Protein AF-A0A920MDX9-F1 (afdb_monomer)

Solvent-accessible surface area (backbone atoms only — not comparable to full-atom values): 17465 Å² total; per-residue (Å²): 114,74,69,64,43,75,74,62,84,52,84,49,72,68,59,49,43,49,51,27,49,50,54,18,62,57,30,78,41,89,80,53,80,36,59,41,77,56,56,81,81,44,88,63,39,67,61,52,50,49,42,38,52,74,74,65,54,44,64,28,34,32,40,60,26,52,70,52,85,58,84,64,78,58,46,48,59,77,51,37,66,83,74,45,42,66,52,60,63,50,31,57,80,70,72,42,39,36,41,37,31,47,16,21,53,55,92,57,86,67,55,94,93,52,83,60,41,19,55,47,78,36,51,62,54,34,37,65,77,37,65,83,35,36,37,32,28,37,29,39,16,34,53,70,53,70,91,70,56,69,62,59,90,73,47,66,53,98,72,51,74,45,64,45,32,46,56,53,29,48,52,28,58,79,34,73,81,54,72,36,55,30,37,22,31,17,53,49,47,67,45,18,57,78,80,34,44,66,54,36,33,51,54,51,31,49,43,38,72,37,62,33,58,83,25,32,32,61,51,50,49,39,93,82,60,47,73,52,64,65,57,56,54,48,58,74,69,55,65,54,54,66,73,51,25,69,75,71,68,29,74,79,68,47,73,69,49,50,50,29,22,71,41,52,33,50,29,58,73,71,70,49,61,58,73,65,46,56,62,51,52,70,70,16,52,62,42,48,51,51,50,51,44,49,73,77,64,59,66,81,83,82,68,89,78,78,94,73,86,125

Structure (mmCIF, N/CA/C/O backbone):
data_AF-A0A920MDX9-F1
#
_entry.id   AF-A0A920MDX9-F1
#
loop_
_atom_site.group_PDB
_atom_site.id
_atom_site.type_symbol
_atom_site.label_atom_id
_atom_site.label_alt_id
_atom_site.label_comp_id
_atom_site.label_asym_id
_atom_site.label_entity_id
_atom_site.label_seq_id
_atom_site.pdbx_PDB_ins_code
_atom_site.Cartn_x
_atom_site.Cartn_y
_atom_site.Cartn_z
_atom_site.occupancy
_atom_site.B_iso_or_equiv
_atom_site.auth_seq_id
_atom_site.auth_comp_id
_atom_site.auth_asym_id
_atom_site.auth_atom_id
_atom_site.pdbx_PDB_model_num
ATOM 1 N N . MET A 1 1 ? 14.764 -21.355 -5.695 1.00 39.53 1 MET A N 1
ATOM 2 C CA . MET A 1 1 ? 14.476 -21.448 -4.242 1.00 39.53 1 MET A CA 1
ATOM 3 C C . MET A 1 1 ? 15.715 -21.316 -3.344 1.00 39.53 1 MET A C 1
ATOM 5 O O . MET A 1 1 ? 15.736 -20.405 -2.531 1.00 39.53 1 MET A O 1
ATOM 9 N N . VAL A 1 2 ? 16.777 -22.123 -3.514 1.00 31.45 2 VAL A N 1
ATOM 10 C CA . VAL A 1 2 ? 17.978 -22.104 -2.629 1.00 31.45 2 VAL A CA 1
ATOM 11 C C . VAL A 1 2 ? 18.765 -20.775 -2.648 1.00 31.45 2 VAL A C 1
ATOM 13 O O . VAL A 1 2 ? 19.404 -20.425 -1.659 1.00 31.45 2 VAL A O 1
ATOM 16 N N . LEU A 1 3 ? 18.704 -20.010 -3.745 1.00 34.72 3 LEU A N 1
ATOM 17 C CA . LEU A 1 3 ? 19.413 -18.729 -3.871 1.00 34.72 3 LEU A CA 1
ATOM 18 C C . LEU A 1 3 ? 18.747 -17.570 -3.112 1.00 34.72 3 LEU A C 1
ATOM 20 O O . LEU A 1 3 ? 19.456 -16.754 -2.556 1.00 34.72 3 LEU A O 1
ATOM 24 N N . LEU A 1 4 ? 17.420 -17.498 -3.000 1.00 41.03 4 LEU A N 1
ATOM 25 C CA . LEU A 1 4 ? 16.777 -16.397 -2.258 1.00 41.03 4 LEU A CA 1
ATOM 26 C C . LEU A 1 4 ? 16.925 -16.599 -0.737 1.00 41.03 4 LEU A C 1
ATOM 28 O O . LEU A 1 4 ? 17.175 -15.657 0.008 1.00 41.03 4 LEU A O 1
ATOM 32 N N . GLN A 1 5 ? 16.877 -17.865 -0.306 1.00 43.69 5 GLN A N 1
ATOM 33 C CA . GLN A 1 5 ? 17.037 -18.287 1.086 1.00 43.69 5 GLN A CA 1
ATOM 34 C C . GLN A 1 5 ? 18.461 -18.053 1.616 1.00 43.69 5 GLN A C 1
ATOM 36 O O . GLN A 1 5 ? 18.629 -17.558 2.725 1.00 43.69 5 GLN A O 1
ATOM 41 N N . ARG A 1 6 ? 19.498 -18.364 0.819 1.00 39.56 6 ARG A N 1
ATOM 42 C CA . ARG A 1 6 ? 20.904 -18.210 1.244 1.00 39.56 6 ARG A CA 1
ATOM 43 C C . ARG A 1 6 ? 21.377 -16.764 1.369 1.00 39.56 6 ARG A C 1
ATOM 45 O O . ARG A 1 6 ? 22.399 -16.541 2.006 1.00 39.56 6 ARG A O 1
ATOM 52 N N . PHE A 1 7 ? 20.683 -15.813 0.752 1.00 39.78 7 PHE A N 1
ATOM 53 C CA . PHE A 1 7 ? 21.126 -14.419 0.713 1.00 39.78 7 PHE A CA 1
ATOM 54 C C . PHE A 1 7 ? 20.441 -13.520 1.747 1.00 39.78 7 PHE A C 1
ATOM 56 O O . PHE A 1 7 ? 20.934 -12.422 1.989 1.00 39.78 7 PHE A O 1
ATOM 63 N N . LEU A 1 8 ? 19.332 -13.955 2.359 1.00 41.72 8 LEU A N 1
ATOM 64 C CA . LEU A 1 8 ? 18.499 -13.072 3.185 1.00 41.72 8 LEU A CA 1
ATOM 65 C C . LEU A 1 8 ? 18.082 -13.643 4.548 1.00 41.72 8 LEU A C 1
ATOM 67 O O . LEU A 1 8 ? 17.578 -12.869 5.353 1.00 41.72 8 LEU A O 1
ATOM 71 N N . ASP A 1 9 ? 18.265 -14.943 4.827 1.00 50.41 9 ASP A N 1
ATOM 72 C CA . ASP A 1 9 ? 17.755 -15.577 6.064 1.00 50.41 9 ASP A CA 1
ATOM 73 C C . ASP A 1 9 ? 16.267 -15.234 6.333 1.00 50.41 9 ASP A C 1
ATOM 75 O O . ASP A 1 9 ? 15.813 -15.058 7.463 1.00 50.41 9 ASP A O 1
ATOM 79 N N . VAL A 1 10 ? 15.485 -15.109 5.254 1.00 61.12 10 VAL A N 1
ATOM 80 C CA . VAL A 1 10 ? 14.046 -14.818 5.291 1.00 61.12 10 VAL A CA 1
ATOM 81 C C . VAL A 1 10 ? 13.232 -16.0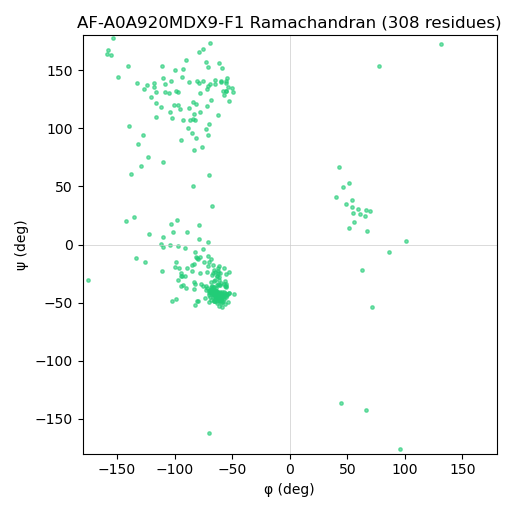89 5.098 1.00 61.12 10 VAL A C 1
ATOM 83 O O . VAL A 1 10 ? 13.645 -17.012 4.391 1.00 61.12 10 VAL A O 1
ATOM 86 N N . ILE A 1 11 ? 12.043 -16.089 5.702 1.00 71.50 11 ILE A N 1
ATOM 87 C CA . ILE A 1 11 ? 10.988 -17.075 5.469 1.00 71.50 11 ILE A CA 1
ATOM 88 C C . ILE A 1 11 ? 10.757 -17.247 3.958 1.00 71.50 11 ILE A C 1
ATOM 90 O O . ILE A 1 11 ? 10.662 -16.263 3.217 1.00 71.50 11 ILE A O 1
ATOM 94 N N . ASN A 1 12 ? 10.721 -18.489 3.480 1.00 84.88 12 ASN A N 1
ATOM 95 C CA . ASN A 1 12 ? 10.474 -18.751 2.062 1.00 84.88 12 ASN A CA 1
ATOM 96 C C . ASN A 1 12 ? 8.973 -18.622 1.733 1.00 84.88 12 ASN A C 1
ATOM 98 O O . ASN A 1 12 ? 8.128 -18.579 2.625 1.00 84.88 12 ASN A O 1
ATOM 102 N N . VAL A 1 13 ? 8.619 -18.544 0.446 1.00 91.25 13 VAL A N 1
ATOM 103 C CA . VAL A 1 13 ? 7.223 -18.281 0.046 1.00 91.25 13 VAL A CA 1
ATOM 104 C C . VAL A 1 13 ? 6.271 -19.394 0.482 1.00 91.25 13 VAL A C 1
ATOM 106 O O . VAL A 1 13 ? 5.138 -19.106 0.864 1.00 91.25 13 VAL A O 1
ATOM 109 N N . ASP A 1 14 ? 6.721 -20.648 0.478 1.00 94.25 14 ASP A N 1
ATOM 110 C CA . ASP A 1 14 ? 5.919 -21.777 0.945 1.00 94.25 14 ASP A CA 1
ATOM 111 C C . ASP A 1 14 ? 5.583 -21.630 2.439 1.00 94.25 14 ASP A C 1
ATOM 113 O O . ASP A 1 14 ? 4.422 -21.758 2.819 1.00 94.25 14 ASP A O 1
ATOM 117 N N . GLU A 1 15 ? 6.551 -21.241 3.272 1.00 94.00 15 GLU A N 1
ATOM 118 C CA . GLU A 1 15 ? 6.347 -20.962 4.702 1.00 94.00 15 GLU A CA 1
ATOM 119 C C . GLU A 1 15 ? 5.462 -19.717 4.945 1.00 94.00 15 GLU A C 1
ATOM 121 O O . GLU A 1 15 ? 4.638 -19.696 5.868 1.00 94.00 15 GLU A O 1
ATOM 126 N N . MET A 1 16 ? 5.576 -18.673 4.110 1.00 94.19 16 MET A N 1
ATOM 127 C CA . MET A 1 16 ? 4.683 -17.502 4.160 1.00 94.19 16 MET A CA 1
ATOM 128 C C . MET A 1 16 ? 3.228 -17.904 3.881 1.00 94.19 16 MET A C 1
ATOM 130 O O . MET A 1 16 ? 2.302 -17.493 4.588 1.00 94.19 16 MET A O 1
ATOM 134 N N . VAL A 1 17 ? 3.024 -18.737 2.860 1.00 96.62 17 VAL A N 1
ATOM 135 C CA . VAL A 1 17 ? 1.708 -19.240 2.456 1.00 96.62 17 VAL A CA 1
ATOM 136 C C . VAL A 1 17 ? 1.154 -20.219 3.487 1.00 96.62 17 VAL A C 1
ATOM 138 O O . VAL A 1 17 ? -0.030 -20.142 3.817 1.00 96.62 17 VAL A O 1
ATOM 141 N N . GLU A 1 18 ? 1.990 -21.085 4.059 1.00 96.19 18 GLU A N 1
ATOM 142 C CA . GLU A 1 18 ? 1.618 -21.957 5.174 1.00 96.19 18 GLU A CA 1
ATOM 143 C C . GLU A 1 18 ? 1.164 -21.141 6.391 1.00 96.19 18 GLU A C 1
ATOM 145 O O . GLU A 1 18 ? 0.132 -21.455 6.990 1.00 96.19 18 GLU A O 1
ATOM 150 N N . SER A 1 19 ? 1.863 -20.049 6.711 1.00 94.62 19 SER A N 1
ATOM 151 C CA . SER A 1 19 ? 1.487 -19.136 7.798 1.00 94.62 19 SER A CA 1
ATOM 152 C C . SER A 1 19 ? 0.110 -18.511 7.554 1.00 94.62 19 SER A C 1
ATOM 154 O O . SER A 1 19 ? -0.769 -18.587 8.419 1.00 94.62 19 SER A O 1
ATOM 156 N N . ARG A 1 20 ? -0.126 -17.972 6.347 1.00 96.06 20 ARG A N 1
ATOM 157 C CA . ARG A 1 20 ? -1.442 -17.456 5.933 1.00 96.06 20 ARG A CA 1
ATOM 158 C C . ARG A 1 20 ? -2.526 -18.520 6.066 1.00 96.06 20 ARG A C 1
ATOM 160 O O . ARG A 1 20 ? -3.574 -18.267 6.661 1.00 96.06 20 ARG A O 1
ATOM 167 N N . ASN A 1 21 ? -2.283 -19.703 5.509 1.00 96.44 21 ASN A N 1
ATOM 168 C CA . ASN A 1 21 ? -3.251 -20.793 5.493 1.00 96.44 21 ASN A CA 1
ATOM 169 C C . ASN A 1 21 ? -3.561 -21.269 6.915 1.00 96.44 21 ASN A C 1
ATOM 171 O O . ASN A 1 21 ? -4.723 -21.490 7.235 1.00 96.44 21 ASN A O 1
ATOM 175 N N . THR A 1 22 ? -2.560 -21.357 7.791 1.00 94.81 22 THR A N 1
ATOM 176 C CA . THR A 1 22 ? -2.739 -21.715 9.203 1.00 94.81 22 THR A CA 1
ATOM 177 C C . THR A 1 22 ? -3.658 -20.723 9.909 1.00 94.81 22 THR A C 1
ATOM 179 O O . THR A 1 22 ? -4.645 -21.133 10.520 1.00 94.81 22 THR A O 1
ATOM 182 N N . VAL A 1 23 ? -3.399 -19.417 9.770 1.00 93.06 23 VAL A N 1
ATOM 183 C CA . VAL A 1 23 ? -4.235 -18.369 10.378 1.00 93.06 23 VAL A CA 1
ATOM 184 C C . VAL A 1 23 ? -5.664 -18.411 9.835 1.00 93.06 23 VAL A C 1
ATOM 186 O O . VAL A 1 23 ? -6.617 -18.385 10.616 1.00 93.06 23 VAL A O 1
ATOM 189 N N . ASN A 1 24 ? -5.831 -18.525 8.517 1.00 93.69 24 ASN A N 1
ATOM 190 C CA . ASN A 1 24 ? -7.155 -18.551 7.894 1.00 93.69 24 ASN A CA 1
ATOM 191 C C . ASN A 1 24 ? -7.935 -19.831 8.235 1.00 93.69 24 ASN A C 1
ATOM 193 O O . ASN A 1 24 ? -9.133 -19.762 8.509 1.00 93.69 24 ASN A O 1
ATOM 197 N N . ASN A 1 25 ? -7.265 -20.985 8.306 1.00 92.69 25 ASN A N 1
ATOM 198 C CA . ASN A 1 25 ? -7.870 -22.255 8.716 1.00 92.69 25 ASN A CA 1
ATOM 199 C C . ASN A 1 25 ? -8.307 -22.219 10.182 1.00 92.69 25 ASN A C 1
ATOM 201 O O . ASN A 1 25 ? -9.410 -22.657 10.499 1.00 92.69 25 ASN A O 1
ATOM 205 N N . MET A 1 26 ? -7.482 -21.655 11.071 1.00 89.25 26 MET A N 1
ATOM 206 C CA . MET A 1 26 ? -7.869 -21.435 12.467 1.00 89.25 26 MET A CA 1
ATOM 207 C C . MET A 1 26 ? -9.092 -20.518 12.563 1.00 89.25 26 MET A C 1
ATOM 209 O O . MET A 1 26 ? -10.005 -20.792 13.337 1.00 89.25 26 MET A O 1
ATOM 213 N N . ALA A 1 27 ? -9.127 -19.442 11.778 1.00 88.94 27 ALA A N 1
ATOM 214 C CA . ALA A 1 27 ? -10.206 -18.462 11.806 1.00 88.94 27 ALA A CA 1
ATOM 215 C C . ALA A 1 27 ? -11.474 -18.888 11.039 1.00 88.94 27 ALA A C 1
ATOM 217 O O . ALA A 1 27 ? -12.491 -18.203 11.134 1.00 88.94 27 ALA A O 1
ATOM 218 N N . GLY A 1 28 ? -11.432 -19.949 10.224 1.00 87.06 28 GLY A N 1
ATOM 219 C CA . GLY A 1 28 ? -12.528 -20.304 9.309 1.00 87.06 28 GLY A CA 1
ATOM 220 C C . GLY A 1 28 ? -12.917 -19.171 8.340 1.00 87.06 28 GLY A C 1
ATOM 221 O O . GLY A 1 28 ? -14.038 -19.134 7.829 1.00 87.06 28 GLY A O 1
ATOM 222 N N . SER A 1 29 ? -12.024 -18.200 8.140 1.00 86.31 29 SER A N 1
ATOM 223 C CA . SER A 1 29 ? -12.256 -16.954 7.409 1.00 86.31 29 SER A CA 1
ATOM 224 C C . SER A 1 29 ? -10.932 -16.354 6.928 1.00 86.31 29 SER A C 1
ATOM 226 O O . SER A 1 29 ? -9.860 -16.722 7.409 1.00 86.31 29 SER A O 1
ATOM 228 N N . ASN A 1 30 ? -10.996 -15.419 5.978 1.00 87.25 30 ASN A N 1
ATOM 229 C CA . ASN A 1 30 ? -9.811 -14.746 5.447 1.00 87.25 30 ASN A CA 1
ATOM 230 C C . ASN A 1 30 ? -9.387 -13.616 6.397 1.00 87.25 30 ASN A C 1
ATOM 232 O O . ASN A 1 30 ? -9.878 -12.493 6.290 1.00 87.25 30 ASN A O 1
ATOM 236 N N . ARG A 1 31 ? -8.489 -13.923 7.339 1.00 89.62 31 ARG A N 1
ATOM 237 C CA . ARG A 1 31 ? -7.877 -12.953 8.265 1.00 89.62 31 ARG A CA 1
ATOM 238 C C . ARG A 1 31 ? -6.482 -12.500 7.848 1.00 89.62 31 ARG A C 1
ATOM 240 O O . ARG A 1 31 ? -6.015 -11.471 8.329 1.00 89.62 31 ARG A O 1
ATOM 247 N N . MET A 1 32 ? -5.815 -13.266 6.993 1.00 93.62 32 MET A N 1
ATOM 248 C CA . MET A 1 32 ? -4.469 -12.997 6.508 1.00 93.62 32 MET A CA 1
ATOM 249 C C . MET A 1 32 ? -4.424 -13.151 4.988 1.00 93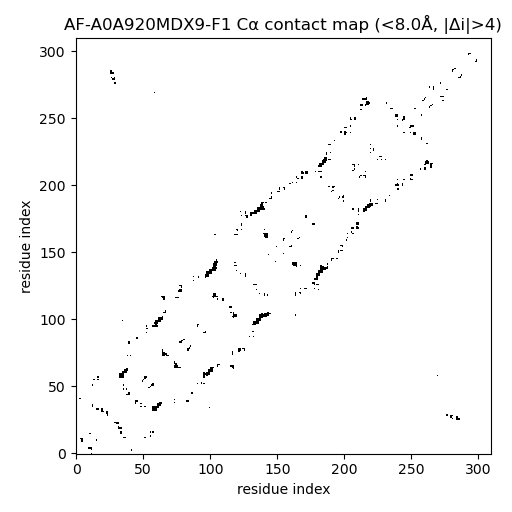.62 32 MET A C 1
ATOM 251 O O . MET A 1 32 ? -4.998 -14.091 4.434 1.00 93.62 32 MET A O 1
ATOM 255 N N . VAL A 1 33 ? -3.708 -12.237 4.338 1.00 95.62 33 VAL A N 1
ATOM 256 C CA . VAL A 1 33 ? -3.313 -12.313 2.927 1.00 95.62 33 VAL A CA 1
ATOM 257 C C . VAL A 1 33 ? -1.800 -12.515 2.848 1.00 95.62 33 VAL A C 1
ATOM 259 O O . VAL A 1 33 ? -1.076 -12.140 3.770 1.00 95.62 33 VAL A O 1
ATOM 262 N N . CYS A 1 34 ? -1.315 -13.121 1.770 1.00 96.56 34 CYS A N 1
ATOM 263 C CA . CYS A 1 34 ? 0.102 -13.375 1.534 1.00 96.56 34 CYS A CA 1
ATOM 264 C C . CYS A 1 34 ? 0.545 -12.695 0.243 1.00 96.56 34 CYS A C 1
ATOM 266 O O . CYS A 1 34 ? -0.051 -12.908 -0.812 1.00 96.56 34 CYS A O 1
ATOM 268 N N . HIS A 1 35 ? 1.604 -11.890 0.319 1.00 96.88 35 HIS A N 1
ATOM 269 C CA . HIS A 1 35 ? 2.170 -11.224 -0.849 1.00 96.88 35 HIS A CA 1
ATOM 270 C C . HIS A 1 35 ? 3.404 -11.989 -1.318 1.00 96.88 35 HIS A C 1
ATOM 272 O O . HIS A 1 35 ? 4.364 -12.130 -0.564 1.00 96.88 35 HIS A O 1
ATOM 278 N N . GLY A 1 36 ? 3.370 -12.477 -2.553 1.00 95.88 36 GLY A N 1
ATOM 279 C CA . GLY A 1 36 ? 4.456 -13.219 -3.170 1.00 95.88 36 GLY A CA 1
ATOM 280 C C . GLY A 1 36 ? 5.642 -12.316 -3.517 1.00 95.88 36 GLY A C 1
ATOM 281 O O . GLY A 1 36 ? 5.457 -11.365 -4.285 1.00 95.88 36 GLY A O 1
ATOM 282 N N . PRO A 1 37 ? 6.845 -12.534 -2.959 1.00 92.88 37 PRO A N 1
ATOM 283 C CA . PRO A 1 37 ? 8.010 -11.724 -3.284 1.00 92.88 37 PRO A CA 1
ATOM 284 C C . PRO A 1 37 ? 8.474 -11.980 -4.720 1.00 92.88 37 PRO A C 1
ATOM 286 O O . PRO A 1 37 ? 8.546 -13.125 -5.174 1.00 92.88 37 PRO A O 1
ATOM 289 N N . ILE A 1 38 ? 8.838 -10.900 -5.412 1.00 92.19 38 ILE A N 1
ATOM 290 C CA . ILE A 1 38 ? 9.381 -10.930 -6.772 1.00 92.19 38 ILE A CA 1
ATOM 291 C C . ILE A 1 38 ? 10.700 -10.164 -6.817 1.00 92.19 38 ILE A C 1
ATOM 293 O O . ILE A 1 38 ? 10.810 -9.044 -6.315 1.00 92.19 38 ILE A O 1
ATOM 297 N N . ALA A 1 39 ? 11.688 -10.784 -7.456 1.00 86.75 39 ALA A N 1
ATOM 298 C CA . ALA A 1 39 ? 12.998 -10.214 -7.732 1.00 86.75 39 ALA A CA 1
ATOM 299 C C . ALA A 1 39 ? 13.415 -10.622 -9.161 1.00 86.75 39 ALA A C 1
ATOM 301 O O . ALA A 1 39 ? 13.815 -11.772 -9.362 1.00 86.75 39 ALA A O 1
ATOM 302 N N . PRO A 1 40 ? 13.305 -9.719 -10.153 1.00 88.69 40 PRO A N 1
ATOM 303 C CA . PRO A 1 40 ? 13.480 -10.049 -11.575 1.00 88.69 40 PRO A CA 1
ATOM 304 C C . PRO A 1 40 ? 14.859 -10.596 -11.972 1.00 88.69 40 PRO A C 1
ATOM 306 O O . PRO A 1 40 ? 14.983 -11.322 -12.951 1.00 88.69 40 PRO A O 1
ATOM 309 N N . TYR A 1 41 ? 15.903 -10.292 -11.202 1.00 84.00 41 TYR A N 1
ATOM 310 C CA . TYR A 1 41 ? 17.265 -10.770 -11.471 1.00 84.00 41 TYR A CA 1
ATOM 311 C C . TYR A 1 41 ? 17.542 -12.185 -10.958 1.00 84.00 41 TYR A C 1
ATOM 313 O O . TYR A 1 41 ? 18.610 -12.744 -11.206 1.00 84.00 41 TYR A O 1
ATOM 321 N N . ILE A 1 42 ? 16.604 -12.782 -10.222 1.00 82.94 42 ILE A N 1
ATOM 322 C CA . ILE A 1 42 ? 16.770 -14.151 -9.750 1.00 82.94 42 ILE A CA 1
ATOM 323 C C . ILE A 1 42 ? 16.470 -15.106 -10.910 1.00 82.94 42 ILE A C 1
ATOM 325 O O . ILE A 1 42 ? 15.420 -14.981 -11.546 1.00 82.94 42 ILE A O 1
ATOM 329 N N . PRO A 1 43 ? 17.356 -16.083 -11.193 1.00 84.19 43 PRO A N 1
ATOM 330 C CA . PRO A 1 43 ? 17.111 -17.063 -12.241 1.00 84.19 43 PRO A CA 1
ATOM 331 C C . PRO A 1 43 ? 15.731 -17.708 -12.101 1.00 84.19 43 PRO A C 1
ATOM 333 O O . PRO A 1 43 ? 15.338 -18.119 -11.007 1.00 84.19 43 PRO A O 1
ATOM 336 N N . ASN A 1 44 ? 15.020 -17.804 -13.223 1.00 89.06 44 ASN A N 1
ATOM 337 C CA . ASN A 1 44 ? 13.685 -18.394 -13.333 1.00 89.06 44 ASN A CA 1
ATOM 338 C C . ASN A 1 44 ? 12.599 -17.689 -12.494 1.00 89.06 44 ASN A C 1
ATOM 340 O O . ASN A 1 44 ? 11.597 -18.317 -12.149 1.00 89.06 44 ASN A O 1
ATOM 344 N N . PHE A 1 45 ? 12.742 -16.392 -12.179 1.00 92.56 45 PHE A N 1
ATOM 345 C CA . PHE A 1 45 ? 11.731 -15.677 -11.383 1.00 92.56 45 PHE A CA 1
ATOM 346 C C . PHE A 1 45 ? 10.319 -15.740 -11.991 1.00 92.56 45 PHE A C 1
ATOM 348 O O . PHE A 1 45 ? 9.348 -15.756 -11.244 1.00 92.56 45 PHE A O 1
ATOM 355 N N . MET A 1 46 ? 10.191 -15.806 -13.323 1.00 96.19 46 MET A N 1
ATOM 356 C CA . MET A 1 46 ? 8.894 -15.935 -14.003 1.00 96.19 46 MET A CA 1
ATOM 357 C C . MET A 1 46 ? 8.234 -17.300 -13.777 1.00 96.19 46 MET A C 1
ATOM 359 O O . MET A 1 46 ? 7.021 -17.356 -13.587 1.00 96.19 46 MET A O 1
ATOM 363 N N . GLU A 1 47 ? 9.010 -18.388 -13.766 1.00 96.44 47 GLU A N 1
ATOM 364 C CA . GLU A 1 47 ? 8.497 -19.729 -13.442 1.00 96.44 47 GLU A CA 1
ATOM 365 C C . GLU A 1 47 ? 8.052 -19.782 -11.976 1.00 96.44 47 GLU A C 1
ATOM 367 O O . GLU A 1 47 ? 6.977 -20.284 -11.656 1.00 96.44 47 GLU A O 1
ATOM 372 N N . GLU A 1 48 ? 8.845 -19.190 -11.080 1.00 95.25 48 GLU A N 1
ATOM 373 C CA . GLU A 1 48 ? 8.486 -19.102 -9.666 1.00 95.25 48 GLU A CA 1
ATOM 374 C C . GLU A 1 48 ? 7.260 -18.204 -9.446 1.00 95.25 48 GLU A C 1
ATOM 376 O O . GLU A 1 48 ? 6.390 -18.551 -8.654 1.00 95.25 48 GLU A O 1
ATOM 381 N N . ALA A 1 49 ? 7.127 -17.091 -10.171 1.00 96.94 49 ALA A N 1
ATOM 382 C CA . ALA A 1 49 ? 5.920 -16.268 -10.149 1.00 96.94 49 ALA A CA 1
ATOM 383 C C . ALA A 1 49 ? 4.679 -17.065 -10.580 1.00 96.94 49 ALA A C 1
ATOM 385 O O . ALA A 1 49 ? 3.630 -16.964 -9.943 1.00 96.94 49 ALA A O 1
ATOM 386 N N . GLU A 1 50 ? 4.795 -17.893 -11.622 1.00 97.75 50 GLU A N 1
ATOM 387 C CA . GLU A 1 50 ? 3.703 -18.757 -12.073 1.00 97.75 50 GLU A CA 1
ATOM 388 C C . GLU A 1 50 ? 3.308 -19.777 -11.007 1.00 97.75 50 GLU A C 1
ATOM 390 O O . GLU A 1 50 ? 2.119 -19.912 -10.707 1.00 97.75 50 GLU A O 1
ATOM 395 N N . ARG A 1 51 ? 4.285 -20.420 -10.359 1.00 97.56 51 ARG A N 1
ATOM 396 C CA . ARG A 1 51 ? 4.045 -21.325 -9.227 1.00 97.56 51 ARG A CA 1
ATOM 397 C C . ARG A 1 51 ? 3.353 -20.609 -8.065 1.00 97.56 51 ARG A C 1
ATOM 399 O O . ARG A 1 51 ? 2.341 -21.088 -7.550 1.00 97.56 51 ARG A O 1
ATOM 406 N N . GLN A 1 52 ? 3.846 -19.430 -7.679 1.00 97.69 52 GLN A N 1
ATOM 407 C CA . GLN A 1 52 ? 3.254 -18.621 -6.610 1.00 97.69 52 GLN A CA 1
ATOM 408 C C . GLN A 1 52 ? 1.793 -18.249 -6.911 1.00 97.69 52 GLN A C 1
ATOM 410 O O . GLN A 1 52 ? 0.942 -18.297 -6.020 1.00 97.69 52 GLN A O 1
ATOM 415 N N . ALA A 1 53 ? 1.480 -17.903 -8.162 1.00 97.69 53 ALA A N 1
ATOM 416 C CA . ALA A 1 53 ? 0.127 -17.544 -8.573 1.00 97.69 53 ALA A CA 1
ATOM 417 C C . ALA A 1 53 ? -0.816 -18.750 -8.669 1.00 97.69 53 ALA A C 1
ATOM 419 O O . ALA A 1 53 ? -1.955 -18.668 -8.210 1.00 97.69 53 ALA A O 1
ATOM 420 N N . THR A 1 54 ? -0.365 -19.842 -9.289 1.00 97.06 54 THR A N 1
ATOM 421 C CA . THR A 1 54 ? -1.241 -20.944 -9.724 1.00 97.06 54 THR A CA 1
ATOM 422 C C . THR A 1 54 ? -1.292 -22.111 -8.745 1.00 97.06 54 THR A C 1
ATOM 424 O O . THR A 1 54 ? -2.338 -22.744 -8.620 1.00 97.06 54 THR A O 1
ATOM 427 N N . GLU A 1 55 ? -0.208 -22.366 -8.011 1.00 97.69 55 GLU A N 1
ATOM 428 C CA . GLU A 1 55 ? -0.130 -23.458 -7.036 1.00 97.69 55 GLU A CA 1
ATOM 429 C C . GLU A 1 55 ? -0.294 -22.940 -5.605 1.00 97.69 55 GLU A C 1
ATOM 431 O O . GLU A 1 55 ? -1.108 -23.461 -4.844 1.00 97.69 55 GLU A O 1
ATOM 436 N N . LEU A 1 56 ? 0.438 -21.881 -5.237 1.00 97.50 56 LEU A N 1
ATOM 437 C CA . LEU A 1 56 ? 0.392 -21.322 -3.878 1.00 97.50 56 LEU A CA 1
ATOM 438 C C . LEU A 1 56 ? -0.746 -20.313 -3.663 1.00 97.50 56 LEU A C 1
ATOM 440 O O . LEU A 1 56 ? -1.127 -20.016 -2.522 1.00 97.50 56 LEU A O 1
ATOM 444 N N . ASN A 1 57 ? -1.302 -19.799 -4.762 1.00 96.69 57 ASN A N 1
ATOM 445 C CA . ASN A 1 57 ? -2.387 -18.829 -4.779 1.00 96.69 57 ASN A CA 1
ATOM 446 C C . ASN A 1 57 ? -2.097 -17.609 -3.884 1.00 96.69 57 ASN A C 1
ATOM 448 O O . ASN A 1 57 ? -2.895 -17.281 -3.004 1.00 96.69 57 ASN A O 1
ATOM 452 N N . VAL A 1 58 ? -0.948 -16.950 -4.063 1.00 97.75 58 VAL A N 1
ATOM 453 C CA . VAL A 1 58 ? -0.640 -15.683 -3.365 1.00 97.75 58 VAL A CA 1
ATOM 454 C C . VAL A 1 58 ? -1.690 -14.610 -3.680 1.00 97.75 58 VAL A C 1
ATOM 456 O O . VAL A 1 58 ? -2.324 -14.638 -4.731 1.00 97.75 58 VAL A O 1
ATOM 459 N N . ASP A 1 59 ? -1.918 -13.671 -2.769 1.00 97.56 59 ASP A N 1
ATOM 460 C CA . ASP A 1 59 ? -3.002 -12.680 -2.866 1.00 97.56 59 ASP A CA 1
ATOM 461 C C . ASP A 1 59 ? -2.568 -11.390 -3.581 1.00 97.56 59 ASP A C 1
ATOM 463 O O . ASP A 1 59 ? -3.383 -10.707 -4.198 1.00 97.56 59 ASP A O 1
ATOM 467 N N . ALA A 1 60 ? -1.276 -11.073 -3.514 1.00 98.00 60 ALA A N 1
ATOM 468 C CA . ALA A 1 60 ? -0.648 -9.889 -4.095 1.00 98.00 60 ALA A CA 1
ATOM 469 C C . ALA A 1 60 ? 0.833 -10.171 -4.382 1.00 98.00 60 ALA A C 1
ATOM 471 O O . ALA A 1 60 ? 1.351 -11.226 -4.013 1.00 98.00 60 ALA A O 1
ATOM 472 N N . TRP A 1 61 ? 1.533 -9.204 -4.966 1.00 98.19 61 TRP A N 1
ATOM 473 C CA . TRP A 1 61 ? 2.977 -9.258 -5.198 1.00 98.19 61 TRP A CA 1
ATOM 474 C C . TRP A 1 61 ? 3.712 -8.269 -4.303 1.00 98.19 61 TRP A C 1
ATOM 476 O O . TRP A 1 61 ? 3.215 -7.171 -4.064 1.00 98.19 61 TRP A O 1
ATOM 486 N N . LYS A 1 62 ? 4.902 -8.633 -3.820 1.00 96.06 62 LYS A N 1
ATOM 487 C CA . LYS A 1 62 ? 5.763 -7.749 -3.029 1.00 96.06 62 LYS A CA 1
ATOM 488 C C . LYS A 1 62 ? 7.066 -7.467 -3.763 1.00 96.06 62 LYS A C 1
ATOM 490 O O . LYS A 1 62 ? 7.826 -8.385 -4.063 1.00 96.06 62 LYS A O 1
ATOM 495 N N . PHE A 1 63 ? 7.329 -6.189 -4.016 1.00 94.88 63 PHE A N 1
ATOM 496 C CA . PHE A 1 63 ? 8.535 -5.712 -4.682 1.00 94.88 63 PHE A CA 1
ATOM 497 C C . PHE A 1 63 ? 9.458 -4.990 -3.701 1.00 94.88 63 PHE A C 1
ATOM 499 O O . PHE A 1 63 ? 9.022 -4.170 -2.884 1.00 94.88 63 PHE A O 1
ATOM 506 N N . TYR A 1 64 ? 10.748 -5.274 -3.851 1.00 90.62 64 TYR A N 1
ATOM 507 C CA . TYR A 1 64 ? 11.855 -4.629 -3.159 1.00 90.62 64 TYR A CA 1
ATOM 508 C C . TYR A 1 64 ? 12.867 -4.165 -4.212 1.00 90.62 64 TYR A C 1
ATOM 510 O O . TYR A 1 64 ? 13.694 -4.944 -4.675 1.00 90.62 64 TYR A O 1
ATOM 518 N N . THR A 1 65 ? 12.757 -2.905 -4.632 1.00 89.19 65 THR A N 1
ATOM 519 C CA . THR A 1 65 ? 13.493 -2.361 -5.788 1.00 89.19 65 THR A CA 1
ATOM 520 C C . THR A 1 65 ? 14.897 -1.863 -5.453 1.00 89.19 65 THR A C 1
ATOM 522 O O . THR A 1 65 ? 15.735 -1.800 -6.343 1.00 89.19 65 THR A O 1
ATOM 525 N N . GLY A 1 66 ? 15.165 -1.526 -4.183 1.00 78.94 66 GLY A N 1
ATOM 526 C CA . GLY A 1 66 ? 16.445 -0.960 -3.722 1.00 78.94 66 GLY A CA 1
ATOM 527 C C . GLY A 1 66 ? 16.993 -1.565 -2.425 1.00 78.94 66 GLY A C 1
ATOM 528 O O . GLY A 1 66 ? 17.708 -0.893 -1.690 1.00 78.94 66 GLY A O 1
ATOM 529 N N . VAL A 1 67 ? 16.603 -2.799 -2.082 1.00 64.50 67 VAL A N 1
ATOM 530 C CA . VAL A 1 67 ? 16.943 -3.434 -0.784 1.00 64.50 67 VAL A CA 1
ATOM 531 C C . VAL A 1 67 ? 18.186 -4.308 -0.862 1.00 64.50 67 VAL A C 1
ATOM 533 O O . VAL A 1 67 ? 18.904 -4.475 0.124 1.00 64.50 67 VAL A O 1
ATOM 536 N N . PHE A 1 68 ? 18.475 -4.854 -2.037 1.00 58.34 68 PHE A N 1
ATOM 537 C CA . PHE A 1 68 ? 19.598 -5.754 -2.226 1.00 58.34 68 PHE A CA 1
ATOM 538 C C . PHE A 1 68 ? 20.862 -4.928 -2.440 1.00 58.34 68 PHE A C 1
ATOM 540 O O . PHE A 1 68 ? 21.319 -4.722 -3.557 1.00 58.34 68 PHE A O 1
ATOM 547 N N . ASN A 1 69 ? 21.444 -4.471 -1.332 1.00 51.03 69 ASN A N 1
ATOM 548 C CA . ASN A 1 69 ? 22.783 -3.882 -1.243 1.00 51.03 69 ASN A CA 1
ATOM 549 C C . ASN A 1 69 ? 23.890 -4.936 -1.523 1.00 51.03 69 ASN A C 1
ATOM 551 O O . ASN A 1 69 ? 24.949 -4.917 -0.901 1.00 51.03 69 ASN A O 1
ATOM 555 N N . ILE A 1 70 ? 23.591 -5.891 -2.408 1.00 49.91 70 ILE A N 1
ATOM 556 C CA . ILE A 1 70 ? 24.482 -6.880 -2.994 1.00 49.91 70 ILE A CA 1
ATOM 557 C C . ILE A 1 70 ? 24.912 -6.228 -4.318 1.00 49.91 70 ILE A C 1
ATOM 559 O O . ILE A 1 70 ? 24.192 -6.289 -5.305 1.00 49.91 70 ILE A O 1
ATOM 563 N N . ASP A 1 71 ? 25.998 -5.460 -4.285 1.00 53.38 71 ASP A N 1
ATOM 564 C CA . ASP A 1 71 ? 26.729 -4.945 -5.456 1.00 53.38 71 ASP A CA 1
ATOM 565 C C . ASP A 1 71 ? 25.961 -4.135 -6.536 1.00 53.38 71 ASP A C 1
ATOM 567 O O . ASP A 1 71 ? 26.400 -4.094 -7.677 1.00 53.38 71 ASP A O 1
ATOM 571 N N . GLU A 1 72 ? 24.853 -3.446 -6.214 1.00 58.78 72 GLU A N 1
ATOM 572 C CA . GLU A 1 72 ? 23.983 -2.693 -7.163 1.00 58.78 72 GLU A CA 1
ATOM 573 C C . GLU A 1 72 ? 23.294 -3.552 -8.251 1.00 58.78 72 GLU A C 1
ATOM 575 O O . GLU A 1 72 ? 22.232 -3.162 -8.736 1.00 58.78 72 GLU A O 1
ATOM 580 N N . GLU A 1 73 ? 23.812 -4.745 -8.565 1.00 62.91 73 GLU A N 1
ATOM 581 C CA . GLU A 1 73 ? 23.362 -5.650 -9.639 1.00 62.91 73 GLU A CA 1
ATOM 582 C C . GLU A 1 73 ? 21.884 -6.066 -9.553 1.00 62.91 73 GLU A C 1
ATOM 584 O O . GLU A 1 73 ? 21.304 -6.491 -10.549 1.00 62.91 73 GLU A O 1
ATOM 589 N N . TYR A 1 74 ? 21.266 -5.946 -8.376 1.00 77.25 74 TYR A N 1
ATOM 590 C CA . TYR A 1 74 ? 19.909 -6.432 -8.112 1.00 77.25 74 TYR A CA 1
ATOM 591 C C . TYR A 1 74 ? 18.871 -5.318 -7.915 1.00 77.25 74 TYR A C 1
ATOM 593 O O . TYR A 1 74 ? 17.729 -5.613 -7.552 1.00 77.25 74 TYR A O 1
ATOM 601 N N . SER A 1 75 ? 19.246 -4.051 -8.120 1.00 86.94 75 SER A N 1
ATOM 602 C CA . SER A 1 75 ? 18.327 -2.913 -8.004 1.00 86.94 75 SER A CA 1
ATOM 603 C C . SER A 1 75 ? 17.715 -2.541 -9.354 1.00 86.94 75 SER A C 1
ATOM 605 O O . SER A 1 75 ? 18.368 -2.650 -10.385 1.00 86.94 75 SER A O 1
ATOM 607 N N . TRP A 1 76 ? 16.449 -2.124 -9.362 1.00 91.62 76 TRP A N 1
ATOM 608 C CA . TRP A 1 76 ? 15.681 -1.957 -10.600 1.00 91.62 76 TRP A CA 1
ATOM 609 C C . TRP A 1 76 ? 14.536 -0.959 -10.467 1.00 91.62 76 TRP A C 1
ATOM 611 O O . TRP A 1 76 ? 14.093 -0.631 -9.364 1.00 91.62 76 TRP A O 1
ATOM 621 N N . TRP A 1 77 ? 14.033 -0.497 -11.611 1.00 94.75 77 TRP A N 1
ATOM 622 C CA . TRP A 1 77 ? 12.862 0.368 -11.692 1.00 94.75 77 TRP A CA 1
ATOM 623 C C . TRP A 1 77 ? 11.622 -0.406 -12.127 1.00 94.75 77 TRP A C 1
ATOM 625 O O . TRP A 1 77 ? 11.667 -1.254 -13.010 1.00 94.75 77 TRP A O 1
ATOM 635 N N . MET A 1 78 ? 10.487 -0.079 -11.523 1.00 96.69 78 MET A N 1
ATOM 636 C CA . MET A 1 78 ? 9.179 -0.652 -11.833 1.00 96.69 78 MET A CA 1
ATOM 637 C C . MET A 1 78 ? 8.656 -0.237 -13.208 1.00 96.69 78 MET A C 1
ATOM 639 O O . MET A 1 78 ? 7.682 -0.809 -13.681 1.00 96.69 78 MET A O 1
ATOM 643 N N . ASP A 1 79 ? 9.268 0.758 -13.846 1.00 97.69 79 ASP A N 1
ATOM 644 C CA . ASP A 1 79 ? 8.946 1.191 -15.202 1.00 97.69 79 ASP A CA 1
ATOM 645 C C . ASP A 1 79 ? 9.929 0.682 -16.268 1.00 97.69 79 ASP A C 1
ATOM 647 O O . ASP A 1 79 ? 9.849 1.119 -17.418 1.00 97.69 79 ASP A O 1
ATOM 651 N N . ASP A 1 80 ? 10.810 -0.259 -15.903 1.00 96.88 80 ASP A N 1
ATOM 652 C CA . ASP A 1 80 ? 11.700 -0.960 -16.829 1.00 96.88 80 ASP A CA 1
ATOM 653 C C . ASP A 1 80 ? 10.906 -1.928 -17.726 1.00 96.88 80 ASP A C 1
ATOM 655 O O . ASP A 1 80 ? 10.463 -3.005 -17.308 1.00 96.88 80 ASP A O 1
ATOM 659 N N . GLU A 1 81 ? 10.709 -1.514 -18.978 1.00 97.88 81 GLU A N 1
ATOM 660 C CA . GLU A 1 81 ? 9.880 -2.225 -19.955 1.00 97.88 81 GLU A CA 1
ATOM 661 C C . GLU A 1 81 ? 10.447 -3.595 -20.341 1.00 97.88 81 GLU A C 1
ATOM 663 O O . GLU A 1 81 ? 9.692 -4.516 -20.646 1.00 97.88 81 GLU A O 1
ATOM 668 N N . GLU A 1 82 ? 11.769 -3.755 -20.329 1.00 96.00 82 GLU A N 1
ATOM 669 C CA . GLU A 1 82 ? 12.397 -5.018 -20.715 1.00 96.00 82 GLU A CA 1
ATOM 670 C C . GLU A 1 82 ? 12.405 -6.002 -19.543 1.00 96.00 82 GLU A C 1
ATOM 672 O O . GLU A 1 82 ? 12.166 -7.198 -19.729 1.00 96.00 82 GLU A O 1
ATOM 677 N N . LEU A 1 83 ? 12.636 -5.501 -18.326 1.00 94.56 83 LEU A N 1
ATOM 678 C CA . LEU A 1 83 ? 12.812 -6.331 -17.142 1.00 94.56 83 LEU A CA 1
ATOM 679 C C . LEU A 1 83 ? 11.491 -6.788 -16.507 1.00 94.56 83 LEU A C 1
ATOM 681 O O . LEU A 1 83 ? 11.334 -7.979 -16.230 1.00 94.56 83 LEU A O 1
ATOM 685 N N . ILE A 1 84 ? 10.556 -5.866 -16.223 1.00 96.88 84 ILE A N 1
ATOM 686 C CA . ILE A 1 84 ? 9.370 -6.171 -15.395 1.00 96.88 84 ILE A CA 1
ATOM 687 C C . ILE A 1 84 ? 8.043 -6.169 -16.163 1.00 96.88 84 ILE A C 1
ATOM 689 O O . ILE A 1 84 ? 7.107 -6.852 -15.744 1.00 96.88 84 ILE A O 1
ATOM 693 N N . TYR A 1 85 ? 7.919 -5.502 -17.313 1.00 97.75 85 TYR A N 1
ATOM 694 C CA . TYR A 1 85 ? 6.632 -5.498 -18.036 1.00 97.75 85 TYR A CA 1
ATOM 695 C C . TYR A 1 85 ? 6.174 -6.895 -18.485 1.00 97.75 85 TYR A C 1
ATOM 697 O O . TYR A 1 85 ? 4.975 -7.169 -18.377 1.00 97.75 85 TYR A O 1
ATOM 705 N N . PRO A 1 86 ? 7.058 -7.841 -18.876 1.00 96.94 86 PRO A N 1
ATOM 706 C CA . PRO A 1 86 ? 6.637 -9.218 -19.136 1.00 96.94 86 PRO A CA 1
ATOM 707 C C . PRO A 1 86 ? 5.925 -9.871 -17.940 1.00 96.94 86 PRO A C 1
ATOM 709 O O . PRO A 1 86 ? 4.969 -10.630 -18.116 1.00 96.94 86 PRO A O 1
ATOM 712 N N . PHE A 1 87 ? 6.351 -9.547 -16.715 1.00 98.12 87 PHE A N 1
ATOM 713 C CA . PHE A 1 87 ? 5.678 -9.983 -15.495 1.00 98.12 87 PHE A CA 1
ATOM 714 C C . PHE A 1 87 ? 4.309 -9.310 -15.346 1.00 98.12 87 PHE A C 1
ATOM 716 O O . PHE A 1 87 ? 3.315 -10.003 -15.127 1.00 98.12 87 PHE A O 1
ATOM 723 N N . TYR A 1 88 ? 4.224 -7.990 -15.530 1.00 98.19 88 TYR A N 1
ATOM 724 C CA . TYR A 1 88 ? 2.955 -7.257 -15.477 1.00 98.19 88 TYR A CA 1
ATOM 725 C C . TYR A 1 88 ? 1.916 -7.780 -16.470 1.00 98.19 88 TYR A C 1
ATOM 727 O O . TYR A 1 88 ? 0.755 -7.953 -16.100 1.00 98.19 88 TYR A O 1
ATOM 735 N N . GLU A 1 89 ? 2.309 -8.117 -17.697 1.00 96.12 89 GLU A N 1
ATOM 736 C CA . GLU A 1 89 ? 1.398 -8.739 -18.662 1.00 96.12 89 GLU A CA 1
ATOM 737 C C . GLU A 1 89 ? 0.904 -10.111 -18.192 1.00 96.12 89 GLU A C 1
ATOM 739 O O . GLU A 1 89 ? -0.282 -10.435 -18.305 1.00 96.12 89 GLU A O 1
ATOM 744 N N . LYS A 1 90 ? 1.790 -10.915 -17.599 1.00 96.31 90 LYS A N 1
ATOM 745 C CA . LYS A 1 90 ? 1.455 -12.268 -17.159 1.00 96.31 90 LYS A CA 1
ATOM 746 C C . LYS A 1 90 ? 0.514 -12.278 -15.948 1.00 96.31 90 LYS A C 1
ATOM 748 O O . LYS A 1 90 ? -0.448 -13.052 -15.956 1.00 96.31 90 LYS A O 1
ATOM 753 N N . ILE A 1 91 ? 0.709 -11.411 -14.948 1.00 97.19 91 ILE A N 1
ATOM 754 C CA . ILE A 1 91 ? -0.102 -11.435 -13.713 1.00 97.19 91 ILE A CA 1
ATOM 755 C C . ILE A 1 91 ? -1.585 -11.115 -13.938 1.00 97.19 91 ILE A C 1
ATOM 757 O O . ILE A 1 91 ? -2.436 -11.567 -13.165 1.00 97.19 91 ILE A O 1
ATOM 761 N N . LYS A 1 92 ? -1.913 -10.404 -15.027 1.00 92.44 92 LYS A N 1
ATOM 762 C CA . LYS A 1 92 ? -3.298 -10.149 -15.454 1.00 92.44 92 LYS A CA 1
ATOM 763 C C . LYS A 1 92 ? -4.030 -11.457 -15.744 1.00 92.44 92 LYS A C 1
ATOM 765 O O . LYS A 1 92 ? -5.168 -11.629 -15.317 1.00 92.44 92 LYS A O 1
ATOM 770 N N . SER A 1 93 ? -3.360 -12.407 -16.403 1.00 94.50 93 SER A N 1
ATOM 771 C CA . SER A 1 93 ? -3.945 -13.713 -16.741 1.00 94.50 93 SER A CA 1
ATOM 772 C C . SER A 1 93 ? -4.242 -14.583 -15.516 1.00 94.50 93 SER A C 1
ATOM 774 O O . SER A 1 93 ? -5.139 -15.421 -15.560 1.00 94.50 93 SER A O 1
ATOM 776 N N . TRP A 1 94 ? -3.535 -14.351 -14.407 1.00 96.00 94 TRP A N 1
ATOM 777 C CA . TRP A 1 94 ? -3.745 -15.049 -13.138 1.00 96.00 94 TRP A CA 1
ATOM 778 C C . TRP A 1 94 ? -4.749 -14.349 -12.214 1.00 96.00 94 TRP A C 1
ATOM 780 O O . TRP A 1 94 ? -5.031 -14.848 -11.125 1.00 96.00 94 TRP A O 1
ATOM 790 N N . GLY A 1 95 ? -5.268 -13.180 -12.606 1.00 94.38 95 GLY A N 1
ATOM 791 C CA . GLY A 1 95 ? -6.136 -12.369 -11.751 1.00 94.38 95 GLY A CA 1
ATOM 792 C C . GLY A 1 95 ? -5.426 -11.824 -10.506 1.00 94.38 95 GLY A C 1
ATOM 793 O O . GLY A 1 95 ? -6.078 -11.565 -9.498 1.00 94.38 95 GLY A O 1
ATOM 794 N N . LYS A 1 96 ? -4.093 -11.673 -10.548 1.00 96.38 96 LYS A N 1
ATOM 795 C CA . LYS A 1 96 ? -3.261 -11.193 -9.431 1.00 96.38 96 LYS A CA 1
ATOM 796 C C . LYS A 1 96 ? -2.719 -9.805 -9.742 1.00 96.38 96 LYS A C 1
ATOM 798 O O . LYS A 1 96 ? -1.540 -9.640 -10.022 1.00 96.38 96 LYS A O 1
ATOM 803 N N . ASN A 1 97 ? -3.586 -8.801 -9.736 1.00 97.31 97 ASN A N 1
ATOM 804 C CA . ASN A 1 97 ? -3.275 -7.461 -10.239 1.00 97.31 97 ASN A CA 1
ATOM 805 C C . ASN A 1 97 ? -2.873 -6.450 -9.150 1.00 97.31 97 ASN A C 1
ATOM 807 O O . ASN A 1 97 ? -2.999 -5.252 -9.373 1.00 97.31 97 ASN A O 1
ATOM 811 N N . ILE A 1 98 ? -2.427 -6.896 -7.975 1.00 98.69 98 ILE A N 1
ATOM 812 C CA . ILE A 1 98 ? -2.014 -6.009 -6.878 1.00 98.69 98 ILE A CA 1
ATOM 813 C C . ILE A 1 98 ? -0.504 -6.138 -6.691 1.00 98.69 98 ILE A C 1
ATOM 815 O O . ILE A 1 98 ? -0.005 -7.216 -6.367 1.00 98.69 98 ILE A O 1
ATOM 819 N N . VAL A 1 99 ? 0.218 -5.037 -6.887 1.00 98.69 99 VAL A N 1
ATOM 820 C CA . VAL A 1 99 ? 1.673 -4.948 -6.741 1.00 98.69 99 VAL A CA 1
ATOM 821 C C . VAL A 1 99 ? 1.997 -3.981 -5.612 1.00 98.69 99 VAL A C 1
ATOM 823 O O . VAL A 1 99 ? 1.826 -2.772 -5.736 1.00 98.69 99 VAL A O 1
ATOM 826 N N . CYS A 1 100 ? 2.493 -4.514 -4.504 1.00 98.44 100 CYS A N 1
ATOM 827 C CA . CYS A 1 100 ? 2.917 -3.760 -3.335 1.00 98.44 100 CYS A CA 1
ATOM 828 C C . CYS A 1 100 ? 4.424 -3.517 -3.403 1.00 98.44 100 CYS A C 1
ATOM 830 O O . CYS A 1 100 ? 5.204 -4.464 -3.339 1.00 98.44 100 CYS A O 1
ATOM 832 N N . ALA A 1 101 ? 4.865 -2.268 -3.490 1.00 96.81 101 ALA A N 1
ATOM 833 C CA . ALA A 1 101 ? 6.271 -1.930 -3.673 1.00 96.81 101 ALA A CA 1
ATOM 834 C C . ALA A 1 101 ? 6.824 -1.126 -2.500 1.00 96.81 101 ALA A C 1
ATOM 836 O O . ALA A 1 101 ? 6.192 -0.193 -2.012 1.00 96.81 101 ALA A O 1
ATOM 837 N N . HIS A 1 102 ? 8.021 -1.501 -2.047 1.00 94.56 102 HIS A N 1
ATOM 838 C CA . HIS A 1 102 ? 8.800 -0.709 -1.096 1.00 94.56 102 HIS A CA 1
ATOM 839 C C . HIS A 1 102 ? 9.325 0.555 -1.788 1.00 94.56 102 HIS A C 1
ATOM 841 O O . HIS A 1 102 ? 10.356 0.511 -2.459 1.00 94.56 102 HIS A O 1
ATOM 847 N N . LYS A 1 103 ? 8.590 1.664 -1.664 1.00 94.38 103 LYS A N 1
ATOM 848 C CA . LYS A 1 103 ? 8.871 2.929 -2.351 1.00 94.38 103 LYS A CA 1
ATOM 849 C C . LYS A 1 103 ? 8.813 4.092 -1.365 1.00 94.38 103 LYS A C 1
ATOM 851 O O . LYS A 1 103 ? 7.772 4.708 -1.164 1.00 94.38 103 LYS A O 1
ATOM 856 N N . GLY A 1 104 ? 9.946 4.341 -0.723 1.00 90.69 104 GLY A N 1
ATOM 857 C CA . GLY A 1 104 ? 10.099 5.132 0.494 1.00 90.69 104 GLY A CA 1
ATOM 858 C C . GLY A 1 104 ? 10.955 4.361 1.499 1.00 90.69 104 GLY A C 1
ATOM 859 O O . GLY A 1 104 ? 11.286 3.200 1.267 1.00 90.69 104 GLY A O 1
ATOM 860 N N . LEU A 1 105 ? 11.315 5.006 2.604 1.00 88.31 105 LEU A N 1
ATOM 861 C CA . LEU A 1 105 ? 12.153 4.490 3.683 1.00 88.31 105 LEU A CA 1
ATOM 862 C C . LEU A 1 105 ? 13.358 3.708 3.141 1.00 88.31 105 LEU A C 1
ATOM 864 O O . LEU A 1 105 ? 13.424 2.485 3.312 1.00 88.31 105 LEU A O 1
ATOM 868 N N . PRO A 1 106 ? 14.300 4.388 2.461 1.00 84.62 106 PRO A N 1
ATOM 869 C CA . PRO A 1 106 ? 15.534 3.761 2.034 1.00 84.62 106 PRO A CA 1
ATOM 870 C C . PRO A 1 106 ? 16.233 3.155 3.256 1.00 84.62 106 PRO A C 1
ATOM 872 O O . PRO A 1 106 ? 16.378 3.791 4.306 1.00 84.62 106 PRO A O 1
ATOM 875 N N . PHE A 1 107 ? 16.656 1.895 3.122 1.00 76.12 107 PHE A N 1
ATOM 876 C CA . PHE A 1 107 ? 17.287 1.125 4.202 1.00 76.12 107 PHE A CA 1
ATOM 877 C C . PHE A 1 107 ? 18.586 1.769 4.694 1.00 76.12 107 PHE A C 1
ATOM 879 O O . PHE A 1 107 ? 18.966 1.619 5.854 1.00 76.12 107 PHE A O 1
ATOM 886 N N . ARG A 1 108 ? 19.256 2.513 3.811 1.00 75.69 108 ARG A N 1
ATOM 887 C CA . ARG A 1 108 ? 20.364 3.404 4.140 1.00 75.69 108 ARG A CA 1
ATOM 888 C C . ARG A 1 108 ? 20.261 4.681 3.312 1.00 75.69 108 ARG A C 1
ATOM 890 O O . ARG A 1 108 ? 19.755 4.618 2.194 1.00 75.69 108 ARG A O 1
ATOM 897 N N . PRO A 1 109 ? 20.802 5.809 3.793 1.00 72.06 109 PRO A N 1
ATOM 898 C CA . PRO A 1 109 ? 20.954 6.987 2.954 1.00 72.06 109 PRO A CA 1
ATOM 899 C C . PRO A 1 109 ? 21.760 6.646 1.682 1.00 72.06 109 PRO A C 1
ATOM 901 O O . PRO A 1 109 ? 22.811 5.995 1.795 1.00 72.06 109 PRO A O 1
ATOM 904 N N . PRO A 1 110 ? 21.300 7.055 0.486 1.00 71.38 110 PRO A N 1
ATOM 905 C CA . PRO A 1 110 ? 22.083 6.904 -0.734 1.00 71.38 110 PRO A CA 1
ATOM 906 C C . PRO A 1 110 ? 23.350 7.762 -0.646 1.00 71.38 110 PRO A C 1
ATOM 908 O O . PRO A 1 110 ? 23.334 8.874 -0.106 1.00 71.38 110 PRO A O 1
ATOM 911 N N . ARG A 1 111 ? 24.475 7.254 -1.159 1.00 76.25 111 ARG A N 1
ATOM 912 C CA . ARG A 1 111 ? 25.714 8.039 -1.248 1.00 76.25 111 ARG A CA 1
ATOM 913 C C . ARG A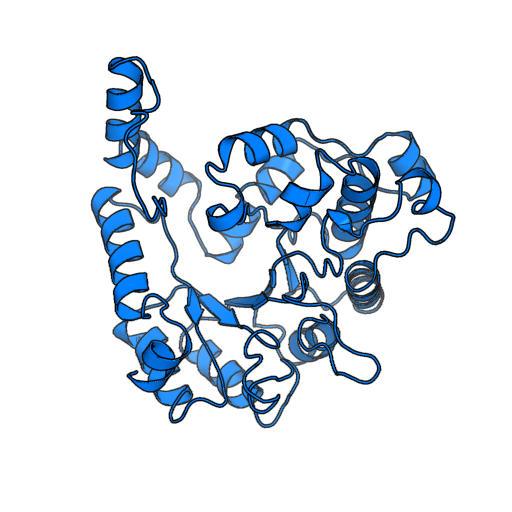 1 111 ? 25.585 9.093 -2.356 1.00 76.25 111 ARG A C 1
ATOM 915 O O . ARG A 1 111 ? 24.795 8.915 -3.282 1.00 76.25 111 ARG A O 1
ATOM 922 N N . PRO A 1 112 ? 26.365 10.189 -2.320 1.00 77.75 112 PRO A N 1
ATOM 923 C CA . PRO A 1 112 ? 26.393 11.137 -3.430 1.00 77.75 112 PRO A CA 1
ATOM 924 C C . PRO A 1 112 ? 26.683 10.436 -4.767 1.00 77.75 112 PRO A C 1
ATOM 926 O O . PRO A 1 112 ? 27.698 9.756 -4.897 1.00 77.75 112 PRO A O 1
ATOM 929 N N . GLY A 1 113 ? 25.790 10.611 -5.746 1.00 76.44 113 GLY A N 1
ATOM 930 C CA . GLY A 1 113 ? 25.881 9.983 -7.071 1.00 76.44 113 GLY A CA 1
ATOM 931 C C . GLY A 1 113 ? 25.275 8.579 -7.169 1.00 76.44 113 GLY A C 1
ATOM 932 O O . GLY A 1 113 ? 25.162 8.056 -8.273 1.00 76.44 113 GLY A O 1
ATOM 933 N N . GLU A 1 114 ? 24.851 7.989 -6.053 1.00 81.69 114 GLU A N 1
ATOM 934 C CA . GLU A 1 114 ? 24.181 6.694 -6.033 1.00 81.69 114 GLU A CA 1
ATOM 935 C C . GLU A 1 114 ? 22.698 6.835 -6.389 1.00 81.69 114 GLU A C 1
ATOM 937 O O . GLU A 1 114 ? 22.015 7.772 -5.964 1.00 81.69 114 GLU A O 1
ATOM 942 N N . THR A 1 115 ? 22.191 5.881 -7.165 1.00 84.50 115 THR A N 1
ATOM 943 C CA . THR A 1 115 ? 20.776 5.834 -7.521 1.00 84.50 115 THR A CA 1
ATOM 944 C C . THR A 1 115 ? 19.962 5.210 -6.389 1.00 84.50 115 THR A C 1
ATOM 946 O O . THR A 1 115 ? 20.175 4.057 -6.032 1.00 84.50 115 THR A O 1
ATOM 949 N N . ASP A 1 116 ? 18.988 5.948 -5.851 1.00 87.94 116 ASP A N 1
ATOM 950 C CA . ASP A 1 116 ? 18.037 5.416 -4.869 1.00 87.94 116 ASP A CA 1
ATOM 951 C C . ASP A 1 116 ? 16.824 4.784 -5.565 1.00 87.94 116 ASP A C 1
ATOM 953 O O . ASP A 1 116 ? 15.883 5.472 -5.967 1.00 87.94 116 ASP A O 1
ATOM 957 N N . PHE A 1 117 ? 16.824 3.457 -5.677 1.00 90.31 117 PHE A N 1
ATOM 958 C CA . PHE A 1 117 ? 15.734 2.702 -6.299 1.00 90.31 117 PHE A CA 1
ATOM 959 C C . PHE A 1 117 ? 14.475 2.574 -5.422 1.00 90.31 117 PHE A C 1
ATOM 961 O O . PHE A 1 117 ? 13.451 2.055 -5.883 1.00 90.31 117 PHE A O 1
ATOM 968 N N . THR A 1 118 ? 14.495 3.066 -4.177 1.00 91.12 118 THR A N 1
ATOM 969 C CA . THR A 1 118 ? 13.278 3.239 -3.364 1.00 91.12 118 THR A CA 1
ATOM 970 C C . THR A 1 118 ? 12.522 4.524 -3.712 1.00 91.12 118 THR A C 1
ATOM 972 O O . THR A 1 118 ? 11.364 4.672 -3.326 1.00 91.12 118 THR A O 1
ATOM 975 N N . HIS A 1 119 ? 13.113 5.428 -4.502 1.00 93.25 119 HIS A N 1
ATOM 976 C CA . HIS A 1 119 ? 12.419 6.608 -5.013 1.00 93.25 119 HIS A CA 1
ATOM 977 C C . HIS A 1 119 ? 11.177 6.195 -5.835 1.00 93.25 119 HIS A C 1
ATOM 979 O O . HIS A 1 119 ? 11.289 5.354 -6.730 1.00 93.25 119 HIS A O 1
ATOM 985 N N . PRO A 1 120 ? 9.994 6.802 -5.616 1.00 95.81 120 PRO A N 1
ATOM 986 C CA . PRO A 1 120 ? 8.757 6.445 -6.325 1.00 95.81 120 PRO A CA 1
ATOM 987 C C . PRO A 1 120 ? 8.640 7.014 -7.753 1.00 95.81 120 PRO A C 1
ATOM 989 O O . PRO A 1 120 ? 7.540 7.076 -8.294 1.00 95.81 120 PRO A O 1
ATOM 992 N N . ARG A 1 121 ? 9.738 7.470 -8.376 1.00 95.81 121 ARG A N 1
ATOM 993 C CA . ARG A 1 121 ? 9.690 8.210 -9.660 1.00 95.81 121 ARG A CA 1
ATOM 994 C C . ARG A 1 121 ? 9.128 7.384 -10.824 1.00 95.81 121 ARG A C 1
ATOM 996 O O . ARG A 1 121 ? 8.595 7.930 -11.782 1.00 95.81 121 ARG A O 1
ATOM 1003 N N . ASP A 1 122 ? 9.285 6.074 -10.732 1.00 97.25 122 ASP A N 1
ATOM 1004 C CA . ASP A 1 122 ? 8.885 5.064 -11.707 1.00 97.25 122 ASP A CA 1
ATOM 1005 C C . ASP A 1 122 ? 7.404 4.674 -11.583 1.00 97.25 122 ASP A C 1
ATOM 1007 O O . ASP A 1 122 ? 6.819 4.141 -12.525 1.00 97.25 122 ASP A O 1
ATOM 1011 N N . ILE A 1 123 ? 6.753 4.996 -10.457 1.00 98.38 123 ILE A N 1
ATOM 1012 C CA . ILE A 1 123 ? 5.335 4.682 -10.234 1.00 98.38 123 ILE A CA 1
ATOM 1013 C C . ILE A 1 123 ? 4.448 5.356 -11.277 1.00 98.38 123 ILE A C 1
ATOM 1015 O O . ILE A 1 123 ? 3.527 4.719 -11.782 1.00 98.38 123 ILE A O 1
ATOM 1019 N N . LYS A 1 124 ? 4.728 6.614 -11.644 1.00 98.25 124 LYS A N 1
ATOM 1020 C CA . LYS A 1 124 ? 3.919 7.347 -12.628 1.00 98.25 124 LYS A CA 1
ATOM 1021 C C . LYS A 1 124 ? 3.855 6.625 -13.971 1.00 98.25 124 LYS A C 1
ATOM 1023 O O . LYS A 1 124 ? 2.770 6.495 -14.532 1.00 98.25 124 LYS A O 1
ATOM 1028 N N . LYS A 1 125 ? 5.000 6.191 -14.505 1.00 98.50 125 LYS A N 1
ATOM 1029 C CA . LYS A 1 125 ? 5.047 5.518 -15.808 1.00 98.50 125 LYS A CA 1
ATOM 1030 C C . LYS A 1 125 ? 4.421 4.127 -15.711 1.00 98.50 125 LYS A C 1
ATOM 1032 O O . LYS A 1 125 ? 3.484 3.853 -16.451 1.00 98.50 125 LYS A O 1
ATOM 1037 N N . ALA A 1 126 ? 4.823 3.320 -14.725 1.00 98.25 126 ALA A N 1
ATOM 1038 C CA . ALA A 1 126 ? 4.257 1.986 -14.509 1.00 98.25 126 ALA A CA 1
ATOM 1039 C C . ALA A 1 126 ? 2.723 2.005 -14.345 1.00 98.25 126 ALA A C 1
ATOM 1041 O O . ALA A 1 126 ? 2.016 1.196 -14.941 1.00 98.25 126 ALA A O 1
ATOM 1042 N N . SER A 1 127 ? 2.191 2.970 -13.589 1.00 98.44 127 SER A N 1
ATOM 1043 C CA . SER A 1 127 ? 0.750 3.151 -13.388 1.00 98.44 127 SER A CA 1
ATOM 1044 C C . SER A 1 127 ? 0.004 3.516 -14.672 1.00 98.44 127 SER A C 1
ATOM 1046 O O . SER A 1 127 ? -1.089 2.994 -14.896 1.00 98.44 127 SER A O 1
ATOM 1048 N N . LYS A 1 128 ? 0.576 4.400 -15.501 1.00 98.12 128 LYS A N 1
ATOM 1049 C CA . LYS A 1 128 ? -0.030 4.846 -16.764 1.00 98.12 128 LYS A CA 1
ATOM 1050 C C . LYS A 1 128 ? 0.003 3.766 -17.837 1.00 98.12 128 LYS A C 1
ATOM 1052 O O . LYS A 1 128 ? -0.965 3.646 -18.583 1.00 98.12 128 LYS A O 1
ATOM 1057 N N . ASP A 1 129 ? 1.086 3.002 -17.888 1.00 98.19 129 ASP A N 1
ATOM 1058 C CA . ASP A 1 129 ? 1.284 1.955 -18.888 1.00 98.19 129 ASP A CA 1
ATOM 1059 C C . ASP A 1 129 ? 0.475 0.687 -18.538 1.00 98.19 129 ASP A C 1
ATOM 1061 O O . ASP A 1 129 ? 0.071 -0.051 -19.436 1.00 98.19 129 ASP A O 1
ATOM 1065 N N . HIS A 1 130 ? 0.144 0.483 -17.252 1.00 98.12 130 HIS A N 1
ATOM 1066 C CA . HIS A 1 130 ? -0.642 -0.657 -16.757 1.00 98.12 130 HIS A CA 1
ATOM 1067 C C . HIS A 1 130 ? -1.824 -0.240 -15.854 1.00 98.12 130 HIS A C 1
ATOM 1069 O O . HIS A 1 130 ? -1.824 -0.531 -14.650 1.00 98.12 130 HIS A O 1
ATOM 1075 N N . PRO A 1 131 ? -2.860 0.429 -16.396 1.00 97.38 131 PRO A N 1
ATOM 1076 C CA . PRO A 1 131 ? -3.985 0.953 -15.610 1.00 97.38 131 PRO A CA 1
ATOM 1077 C C . PRO A 1 131 ? -4.820 -0.126 -14.889 1.00 97.38 131 PRO A C 1
ATOM 1079 O O . PRO A 1 131 ? -5.522 0.174 -13.925 1.00 97.38 131 PRO A O 1
ATOM 1082 N N . GLU A 1 132 ? -4.753 -1.381 -15.332 1.00 97.12 132 GLU A N 1
ATOM 1083 C CA . GLU A 1 132 ? -5.421 -2.548 -14.736 1.00 97.12 132 GLU A CA 1
ATOM 1084 C C . GLU A 1 132 ? -4.705 -3.153 -13.515 1.00 97.12 132 GLU A C 1
ATOM 1086 O O . GLU A 1 132 ? -5.285 -3.997 -12.819 1.00 97.12 132 GLU A O 1
ATOM 1091 N N . ILE A 1 133 ? -3.464 -2.739 -13.247 1.0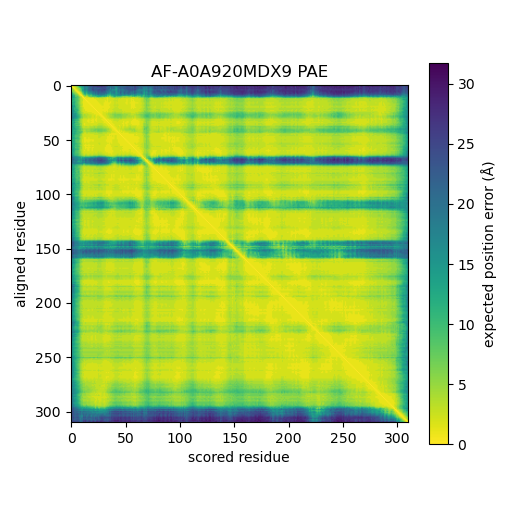0 98.50 133 ILE A N 1
ATOM 1092 C CA . ILE A 1 133 ? -2.687 -3.156 -12.076 1.00 98.50 133 ILE A CA 1
ATOM 1093 C C . ILE A 1 133 ? -2.825 -2.100 -10.988 1.00 98.50 133 ILE A C 1
ATOM 1095 O O . ILE A 1 133 ? -2.609 -0.920 -11.234 1.00 98.50 133 ILE A O 1
ATOM 1099 N N . ASN A 1 134 ? -3.138 -2.519 -9.767 1.00 98.75 134 ASN A N 1
ATOM 1100 C CA . ASN A 1 134 ? -3.122 -1.663 -8.591 1.00 98.75 134 ASN A CA 1
ATOM 1101 C C . ASN A 1 134 ? -1.720 -1.650 -7.977 1.00 98.75 134 ASN A C 1
ATOM 1103 O O . ASN A 1 134 ? -1.239 -2.675 -7.493 1.00 98.75 134 ASN A O 1
ATOM 1107 N N . PHE A 1 135 ? -1.087 -0.482 -7.953 1.00 98.81 135 PHE A N 1
ATOM 1108 C CA . PHE A 1 135 ? 0.217 -0.266 -7.337 1.00 98.81 135 PHE A CA 1
ATOM 1109 C C . PHE A 1 135 ? 0.044 0.291 -5.927 1.00 98.81 135 PHE A C 1
ATOM 1111 O O . PHE A 1 135 ? -0.525 1.363 -5.744 1.00 98.81 135 PHE A O 1
ATOM 1118 N N . VAL A 1 136 ? 0.547 -0.418 -4.921 1.00 98.81 136 VAL A N 1
ATOM 1119 C CA . VAL A 1 136 ? 0.545 0.034 -3.527 1.00 98.81 136 VAL A CA 1
ATOM 1120 C C . VAL A 1 136 ? 1.947 0.495 -3.150 1.00 98.81 136 VAL A C 1
ATOM 1122 O O . VAL A 1 136 ? 2.880 -0.304 -3.087 1.00 98.81 136 VAL A O 1
ATOM 1125 N N . VAL A 1 137 ? 2.090 1.789 -2.885 1.00 98.50 137 VAL A N 1
ATOM 1126 C CA . VAL A 1 137 ? 3.330 2.440 -2.459 1.00 98.50 137 VAL A CA 1
ATOM 1127 C C . VAL A 1 137 ? 3.439 2.294 -0.945 1.00 98.50 137 VAL A C 1
ATOM 1129 O O . VAL A 1 137 ? 2.837 3.065 -0.194 1.00 98.50 137 VAL A O 1
ATOM 1132 N N . TYR A 1 138 ? 4.180 1.279 -0.495 1.00 97.38 138 TYR A N 1
ATOM 1133 C CA . TYR A 1 138 ? 4.456 1.091 0.931 1.00 97.38 138 TYR A CA 1
ATOM 1134 C C . TYR A 1 138 ? 5.290 2.255 1.443 1.00 97.38 138 TYR A C 1
ATOM 1136 O O . TYR A 1 138 ? 6.221 2.698 0.767 1.00 97.38 138 TYR A O 1
ATOM 1144 N N . HIS A 1 139 ? 4.944 2.725 2.640 1.00 95.69 139 HIS A N 1
ATOM 1145 C CA . HIS A 1 139 ? 5.515 3.919 3.272 1.00 95.69 139 HIS A CA 1
ATOM 1146 C C . HIS A 1 139 ? 5.171 5.236 2.566 1.00 95.69 139 HIS A C 1
ATOM 1148 O O . HIS A 1 139 ? 5.754 6.268 2.891 1.00 95.69 139 HIS A O 1
ATOM 1154 N N . SER A 1 140 ? 4.221 5.240 1.626 1.00 97.06 140 SER A N 1
ATOM 1155 C CA . SER A 1 140 ? 3.681 6.459 1.011 1.00 97.06 140 SER A CA 1
ATOM 1156 C C . SER A 1 140 ? 4.743 7.386 0.400 1.00 97.06 140 SER A C 1
ATOM 1158 O O . SER A 1 140 ? 4.583 8.604 0.415 1.00 97.06 140 SER A O 1
ATOM 1160 N N . GLY A 1 141 ? 5.846 6.843 -0.130 1.00 95.00 141 GLY A N 1
ATOM 1161 C CA . GLY A 1 141 ? 6.919 7.680 -0.666 1.00 95.00 141 GLY A CA 1
ATOM 1162 C C . GLY A 1 141 ? 7.620 8.494 0.416 1.00 95.00 141 GLY A C 1
ATOM 1163 O O . GLY A 1 141 ? 8.041 9.607 0.145 1.00 95.00 141 GLY A O 1
ATOM 1164 N N . PHE A 1 142 ? 7.702 8.025 1.657 1.00 92.88 142 PHE A N 1
ATOM 1165 C CA . PHE A 1 142 ? 8.340 8.780 2.734 1.00 92.88 142 PHE A CA 1
ATOM 1166 C C . PHE A 1 142 ? 9.854 8.562 2.723 1.00 92.88 142 PHE A C 1
ATOM 1168 O O . PHE A 1 142 ? 10.308 7.470 3.039 1.00 92.88 142 PHE A O 1
ATOM 1175 N N . ARG A 1 143 ? 10.655 9.559 2.330 1.00 88.62 143 ARG A N 1
ATOM 1176 C CA . ARG A 1 143 ? 12.114 9.388 2.168 1.00 88.62 143 ARG A CA 1
ATOM 1177 C C . ARG A 1 143 ? 12.881 9.279 3.488 1.00 88.62 143 ARG A C 1
ATOM 1179 O O . ARG A 1 143 ? 13.874 8.567 3.565 1.00 88.62 143 ARG A O 1
ATOM 1186 N N . ASP A 1 144 ? 12.502 10.047 4.499 1.00 81.50 144 ASP A N 1
ATOM 1187 C CA . ASP A 1 144 ? 13.372 10.262 5.655 1.00 81.50 144 ASP A CA 1
ATOM 1188 C C . ASP A 1 144 ? 13.147 9.212 6.763 1.00 81.50 144 ASP A C 1
ATOM 1190 O O . ASP A 1 144 ? 12.113 8.559 6.840 1.00 81.50 144 ASP A O 1
ATOM 1194 N N . GLN A 1 145 ? 14.131 9.024 7.642 1.00 71.81 145 GLN A N 1
ATOM 1195 C CA . GLN A 1 145 ? 13.980 8.243 8.881 1.00 71.81 145 GLN A CA 1
ATOM 1196 C C . GLN A 1 145 ? 13.585 9.199 10.017 1.00 71.81 145 GLN A C 1
ATOM 1198 O O . GLN A 1 145 ? 14.006 10.354 9.989 1.00 71.81 145 GLN A O 1
ATOM 1203 N N . ASN A 1 146 ? 12.845 8.744 11.040 1.00 67.06 146 ASN A N 1
ATOM 1204 C CA . ASN A 1 146 ? 12.324 9.617 12.115 1.00 67.06 146 ASN A CA 1
ATOM 1205 C C . ASN A 1 146 ? 13.381 10.563 12.720 1.00 67.06 146 ASN A C 1
ATOM 1207 O O . ASN A 1 146 ? 13.128 11.746 12.929 1.00 67.06 146 ASN A O 1
ATOM 1211 N N . MET A 1 147 ? 14.593 10.048 12.955 1.00 63.50 147 MET A N 1
ATOM 1212 C CA . MET A 1 147 ? 15.692 10.809 13.567 1.00 63.50 147 MET A CA 1
ATOM 1213 C C . MET A 1 147 ? 16.281 11.900 12.661 1.00 63.50 147 MET A C 1
ATOM 1215 O O . MET A 1 147 ? 17.006 12.764 13.144 1.00 63.50 147 MET A O 1
ATOM 1219 N N . ASN A 1 148 ? 15.988 11.851 11.363 1.00 70.38 148 ASN A N 1
ATOM 1220 C CA . ASN A 1 148 ? 16.529 12.757 10.353 1.00 70.38 148 ASN A CA 1
ATOM 1221 C C . ASN A 1 148 ? 15.506 13.808 9.907 1.00 70.38 148 ASN A C 1
ATOM 1223 O O . ASN A 1 148 ? 15.825 14.631 9.048 1.00 70.38 148 ASN A O 1
ATOM 1227 N N . LEU A 1 149 ? 14.288 13.777 10.456 1.00 74.81 149 LEU A N 1
ATOM 1228 C CA . LEU A 1 149 ? 13.304 14.808 10.175 1.00 74.81 149 LEU A CA 1
ATOM 1229 C C . LEU A 1 149 ? 13.705 16.125 10.860 1.00 74.81 149 LEU A C 1
ATOM 1231 O O . LEU A 1 149 ? 14.069 16.122 12.041 1.00 74.81 149 LEU A O 1
ATOM 1235 N N . PRO A 1 150 ? 13.639 17.256 10.140 1.00 70.88 150 PRO A N 1
ATOM 1236 C CA . PRO A 1 150 ? 13.853 18.573 10.726 1.00 70.88 150 PRO A CA 1
ATOM 1237 C C . PRO A 1 150 ? 12.809 18.891 11.811 1.00 70.88 150 PRO A C 1
ATOM 1239 O O . PRO A 1 150 ? 11.696 18.364 11.762 1.00 70.88 150 PRO A O 1
ATOM 1242 N N . PRO A 1 151 ? 13.123 19.798 12.757 1.00 73.25 151 PRO A N 1
ATOM 1243 C CA . PRO A 1 151 ? 12.124 20.336 13.673 1.00 73.25 151 PRO A CA 1
ATOM 1244 C C . PRO A 1 151 ? 10.927 20.905 12.901 1.00 73.25 151 PRO A C 1
ATOM 1246 O O . PRO A 1 151 ? 11.108 21.637 11.924 1.00 73.25 151 PRO A O 1
ATOM 1249 N N . GLU A 1 152 ? 9.712 20.595 13.354 1.00 67.88 152 GLU A N 1
ATOM 1250 C CA . GLU A 1 152 ? 8.470 20.886 12.621 1.00 67.88 152 GLU A CA 1
ATOM 1251 C C . GLU A 1 152 ? 8.338 22.354 12.197 1.00 67.88 152 GLU A C 1
ATOM 1253 O O . GLU A 1 152 ? 7.966 22.646 11.060 1.00 67.88 152 GLU A O 1
A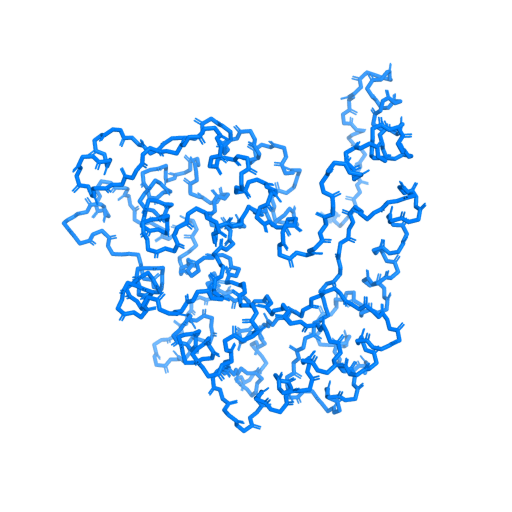TOM 1258 N N . ASP A 1 153 ? 8.703 23.272 13.096 1.00 62.81 153 ASP A N 1
ATOM 1259 C CA . ASP A 1 153 ? 8.593 24.720 12.891 1.00 62.81 153 ASP A CA 1
ATOM 1260 C C . ASP A 1 153 ? 9.538 25.248 11.797 1.00 62.81 153 ASP A C 1
ATOM 1262 O O . ASP A 1 153 ? 9.342 26.348 11.289 1.00 62.81 153 ASP A O 1
ATOM 1266 N N . THR A 1 154 ? 10.563 24.475 11.419 1.00 65.62 154 THR A N 1
ATOM 1267 C CA . THR A 1 154 ? 11.486 24.824 10.321 1.00 65.62 154 THR A CA 1
ATOM 1268 C C . THR A 1 154 ? 11.055 24.199 8.995 1.00 65.62 154 THR A C 1
ATOM 1270 O O . THR A 1 154 ? 11.417 24.686 7.931 1.00 65.62 154 THR A O 1
ATOM 1273 N N . TYR A 1 155 ? 10.302 23.104 9.060 1.00 71.38 155 TYR A N 1
ATOM 1274 C CA . TYR A 1 155 ? 9.965 22.276 7.912 1.00 71.38 155 TYR A CA 1
ATOM 1275 C C . TYR A 1 155 ? 8.675 22.703 7.210 1.00 71.38 155 TYR A C 1
ATOM 1277 O O . TYR A 1 155 ? 8.578 22.656 5.986 1.00 71.38 155 TYR A O 1
ATOM 1285 N N . LEU A 1 156 ? 7.675 23.134 7.979 1.00 72.69 156 LEU A N 1
ATOM 1286 C CA . LEU A 1 156 ? 6.379 23.566 7.452 1.00 72.69 156 LEU A CA 1
ATOM 1287 C C . LEU A 1 156 ? 6.409 25.031 7.004 1.00 72.69 156 LEU A C 1
ATOM 1289 O O . LEU A 1 156 ? 5.542 25.829 7.378 1.00 72.69 156 LEU A O 1
ATOM 1293 N N . ASP A 1 157 ? 7.415 25.376 6.201 1.00 74.62 157 ASP A N 1
ATOM 1294 C CA . ASP A 1 157 ? 7.537 26.672 5.540 1.00 74.62 157 ASP A CA 1
ATOM 1295 C C . ASP A 1 157 ? 6.482 26.836 4.420 1.00 74.62 157 ASP A C 1
ATOM 1297 O O . ASP A 1 157 ? 5.432 26.186 4.427 1.00 74.62 157 ASP A O 1
ATOM 1301 N N . GLU A 1 158 ? 6.681 27.780 3.502 1.00 69.88 158 GLU A N 1
ATOM 1302 C CA . GLU A 1 158 ? 5.769 27.997 2.369 1.00 69.88 158 GLU A CA 1
ATOM 1303 C C . GLU A 1 158 ? 5.766 26.841 1.356 1.00 69.88 158 GLU A C 1
ATOM 1305 O O . GLU A 1 158 ? 4.759 26.614 0.688 1.00 69.88 158 GLU A O 1
ATOM 1310 N N . ASN A 1 159 ? 6.864 26.087 1.266 1.00 74.75 159 ASN A N 1
ATOM 1311 C CA . ASN A 1 159 ? 7.009 24.977 0.333 1.00 74.75 159 ASN A CA 1
ATOM 1312 C C . ASN A 1 159 ? 6.595 23.652 0.973 1.00 74.75 159 ASN A C 1
ATOM 1314 O O . ASN A 1 159 ? 6.075 22.786 0.265 1.00 74.75 159 ASN A O 1
ATOM 1318 N N . ALA A 1 160 ? 6.851 23.491 2.282 1.00 86.56 160 ALA A N 1
ATOM 1319 C CA . ALA A 1 160 ? 6.542 22.310 3.093 1.00 86.56 160 ALA A CA 1
ATOM 1320 C C . ALA A 1 160 ? 6.812 20.991 2.335 1.00 86.56 160 ALA A C 1
ATOM 1322 O O . ALA A 1 160 ? 6.017 20.048 2.332 1.00 86.56 160 ALA A O 1
ATOM 1323 N N . TYR A 1 161 ? 7.919 20.959 1.598 1.00 90.81 161 TYR A N 1
ATOM 1324 C CA . TYR A 1 161 ? 8.171 19.968 0.561 1.00 90.81 161 TYR A CA 1
ATOM 1325 C C . TYR A 1 161 ? 8.720 18.672 1.156 1.00 90.81 161 TYR A C 1
ATOM 1327 O O . TYR A 1 161 ? 9.853 18.660 1.640 1.00 90.81 161 TYR A O 1
ATOM 1335 N N . LEU A 1 162 ? 7.928 17.589 1.097 1.00 90.88 162 LEU A N 1
ATOM 1336 C CA . LEU A 1 162 ? 8.325 16.254 1.553 1.00 90.88 162 LEU A CA 1
ATOM 1337 C C . LEU A 1 162 ? 8.901 15.515 0.346 1.00 90.88 162 LEU A C 1
ATOM 1339 O O . LEU A 1 162 ? 8.129 15.121 -0.534 1.00 90.88 162 LEU A O 1
ATOM 1343 N N . PRO A 1 163 ? 10.224 15.301 0.266 1.00 90.06 163 PRO A N 1
ATOM 1344 C CA . PRO A 1 163 ? 10.816 14.598 -0.863 1.00 90.06 163 PRO A CA 1
ATOM 1345 C C . PRO A 1 163 ? 10.151 13.238 -1.056 1.00 90.06 163 PRO A C 1
ATOM 1347 O O . PRO A 1 163 ? 9.804 12.577 -0.076 1.00 90.06 163 PRO A O 1
ATOM 1350 N N . TYR A 1 164 ? 9.982 12.836 -2.317 1.00 94.25 164 TYR A N 1
ATOM 1351 C CA . TYR A 1 164 ? 9.283 11.621 -2.756 1.00 94.25 164 TYR A CA 1
ATOM 1352 C C . TYR A 1 164 ? 7.761 11.687 -2.570 1.00 94.25 164 TYR A C 1
ATOM 1354 O O . TYR A 1 164 ? 7.040 11.497 -3.547 1.00 94.25 164 TYR A O 1
ATOM 1362 N N . THR A 1 165 ? 7.253 11.995 -1.371 1.00 96.00 165 THR A N 1
ATOM 1363 C CA . THR A 1 165 ? 5.801 12.061 -1.112 1.00 96.00 165 THR A CA 1
ATOM 1364 C C . THR A 1 165 ? 5.159 13.201 -1.899 1.00 96.00 165 THR A C 1
ATOM 1366 O O . THR A 1 165 ? 4.169 12.994 -2.601 1.00 96.00 165 THR A O 1
ATOM 1369 N N . THR A 1 166 ? 5.742 14.400 -1.831 1.00 95.88 166 THR A N 1
ATOM 1370 C CA . THR A 1 166 ? 5.232 15.577 -2.538 1.00 95.88 166 THR A CA 1
ATOM 1371 C C . THR A 1 166 ? 5.384 15.437 -4.048 1.00 95.88 166 THR A C 1
ATOM 1373 O O . THR A 1 166 ? 4.478 15.841 -4.773 1.00 95.88 166 THR A O 1
ATOM 1376 N N . ASP A 1 167 ? 6.462 14.822 -4.539 1.00 96.81 167 ASP A N 1
ATOM 1377 C CA . ASP A 1 167 ? 6.626 14.542 -5.974 1.00 96.81 167 ASP A CA 1
ATOM 1378 C C . ASP A 1 167 ? 5.558 13.574 -6.480 1.00 96.81 167 ASP A C 1
ATOM 1380 O O . ASP A 1 167 ? 4.918 13.830 -7.496 1.00 96.81 167 ASP A O 1
ATOM 1384 N N . LEU A 1 168 ? 5.295 12.503 -5.730 1.00 97.75 168 LEU A N 1
ATOM 1385 C CA . LEU A 1 168 ? 4.272 11.524 -6.075 1.00 97.75 168 LEU A CA 1
ATOM 1386 C C . LEU A 1 168 ? 2.853 12.127 -6.014 1.00 97.75 168 LEU A C 1
ATOM 1388 O O . LEU A 1 168 ? 2.010 11.828 -6.862 1.00 97.75 168 LEU A O 1
ATOM 1392 N N . CYS A 1 169 ? 2.591 13.030 -5.061 1.00 97.81 169 CYS A N 1
ATOM 1393 C CA . CYS A 1 169 ? 1.347 13.804 -5.012 1.00 97.81 169 CYS A CA 1
ATOM 1394 C C . CYS A 1 169 ? 1.210 14.751 -6.214 1.00 97.81 169 CYS A C 1
ATOM 1396 O O . CYS A 1 169 ? 0.137 14.814 -6.815 1.00 97.81 169 CYS A O 1
ATOM 1398 N N . LYS A 1 170 ? 2.284 15.451 -6.609 1.00 97.88 170 LYS A N 1
ATOM 1399 C CA . LYS A 1 170 ? 2.302 16.296 -7.817 1.00 97.88 170 LYS A CA 1
ATOM 1400 C C . LYS A 1 170 ? 2.040 15.472 -9.073 1.00 97.88 170 LYS A C 1
ATOM 1402 O O . LYS A 1 170 ? 1.157 15.830 -9.847 1.00 97.88 170 LYS A O 1
ATOM 1407 N N . ASP A 1 171 ? 2.709 14.328 -9.218 1.00 98.19 171 ASP A N 1
ATOM 1408 C CA . ASP A 1 171 ? 2.490 13.399 -10.327 1.00 98.19 171 ASP A CA 1
ATOM 1409 C C . ASP A 1 171 ? 1.013 12.995 -10.434 1.00 98.19 171 ASP A C 1
ATOM 1411 O O . ASP A 1 171 ? 0.444 13.017 -11.528 1.00 98.19 171 ASP A O 1
ATOM 1415 N N . ARG A 1 172 ? 0.357 12.696 -9.304 1.00 97.81 172 ARG A N 1
ATOM 1416 C CA . ARG A 1 172 ? -1.075 12.367 -9.264 1.00 97.81 172 ARG A CA 1
ATOM 1417 C C . ARG A 1 172 ? -1.988 13.543 -9.618 1.00 97.81 172 ARG A C 1
ATOM 1419 O O . ARG A 1 172 ? -3.015 13.323 -10.265 1.00 97.81 172 ARG A O 1
ATOM 1426 N N . ILE A 1 173 ? -1.662 14.755 -9.176 1.00 97.75 173 ILE A N 1
ATOM 1427 C CA . ILE A 1 173 ? -2.433 15.972 -9.478 1.00 97.75 173 ILE A CA 1
ATOM 1428 C C . ILE A 1 173 ? -2.346 16.294 -10.975 1.00 97.75 173 ILE A C 1
ATOM 1430 O O . ILE A 1 173 ? -3.365 16.553 -11.613 1.00 97.75 173 ILE A O 1
ATOM 1434 N N . GLU A 1 174 ? -1.147 16.215 -11.551 1.00 98.12 174 GLU A N 1
ATOM 1435 C CA . GLU A 1 174 ? -0.898 16.468 -12.974 1.00 98.12 174 GLU A CA 1
ATOM 1436 C C . GLU A 1 174 ? -1.436 15.347 -13.879 1.00 98.12 174 GLU A C 1
ATOM 1438 O O . GLU A 1 174 ? -1.730 15.576 -15.053 1.00 98.12 174 GLU A O 1
ATOM 1443 N N . ASN A 1 175 ? -1.595 14.132 -13.346 1.00 97.81 175 ASN A N 1
ATOM 1444 C CA . ASN A 1 175 ? -2.090 12.964 -14.073 1.00 97.81 175 ASN A CA 1
ATOM 1445 C C . ASN A 1 175 ? -3.329 12.382 -13.368 1.00 97.81 175 ASN A C 1
ATOM 1447 O O . ASN A 1 175 ? -3.248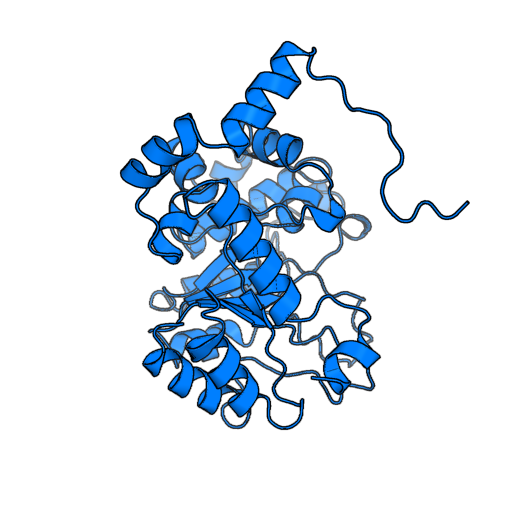 11.312 -12.760 1.00 97.81 175 ASN A O 1
ATOM 1451 N N . PRO A 1 176 ? -4.512 13.019 -13.474 1.00 95.75 176 PRO A N 1
ATOM 1452 C CA . PRO A 1 176 ? -5.700 12.601 -12.730 1.00 95.75 176 PRO A CA 1
ATOM 1453 C C . PRO A 1 176 ? -6.197 11.180 -13.045 1.00 95.75 176 PRO A C 1
ATOM 1455 O O . PRO A 1 176 ? -6.926 10.583 -12.253 1.00 95.75 176 PRO A O 1
ATOM 1458 N N . HIS A 1 177 ? -5.778 10.621 -14.183 1.00 94.19 177 HIS A N 1
ATOM 1459 C CA . HIS A 1 177 ? -6.073 9.250 -14.600 1.00 94.19 177 HIS A CA 1
ATOM 1460 C C . HIS A 1 177 ? -5.213 8.181 -13.905 1.00 94.19 177 HIS A C 1
ATOM 1462 O O . HIS A 1 177 ? -5.550 7.002 -14.004 1.00 94.19 177 HIS A O 1
ATOM 1468 N N . MET A 1 178 ? -4.160 8.576 -13.174 1.00 96.81 178 MET A N 1
ATOM 1469 C CA . MET A 1 178 ? -3.296 7.718 -12.346 1.00 96.81 178 MET A CA 1
ATOM 1470 C C . MET A 1 178 ? -4.060 7.217 -11.102 1.00 96.81 178 MET A C 1
ATOM 1472 O O . MET A 1 178 ? -3.763 7.547 -9.956 1.00 96.81 178 MET A O 1
ATOM 1476 N N . SER A 1 179 ? -5.151 6.491 -11.342 1.00 96.62 179 SER A N 1
ATOM 1477 C CA . SER A 1 179 ? -6.191 6.155 -10.361 1.00 96.62 179 SER A CA 1
ATOM 1478 C C . SER A 1 179 ? -6.022 4.767 -9.739 1.00 96.62 179 SER A C 1
ATOM 1480 O O . SER A 1 179 ? -6.806 4.381 -8.873 1.00 96.62 179 SER A O 1
ATOM 1482 N N . ASN A 1 180 ? -4.995 4.038 -10.159 1.00 98.44 180 ASN A N 1
ATOM 1483 C CA . ASN A 1 180 ? -4.606 2.696 -9.731 1.00 98.44 180 ASN A CA 1
ATOM 1484 C C . ASN A 1 180 ? -3.396 2.708 -8.775 1.00 98.44 180 ASN A C 1
ATOM 1486 O O . ASN A 1 180 ? -2.755 1.681 -8.587 1.00 98.44 180 ASN A O 1
ATOM 1490 N N . VAL A 1 181 ? -3.079 3.853 -8.162 1.00 98.75 181 VAL A N 1
ATOM 1491 C CA . VAL A 1 181 ? -2.009 3.988 -7.161 1.00 98.75 181 VAL A CA 1
ATOM 1492 C C . VAL A 1 181 ? -2.613 4.203 -5.774 1.00 98.75 181 VAL A C 1
ATOM 1494 O O . VAL A 1 181 ? -3.495 5.045 -5.601 1.00 98.75 181 VAL A O 1
ATOM 1497 N N . TYR A 1 182 ? -2.127 3.439 -4.799 1.00 98.88 182 TYR A N 1
ATOM 1498 C CA . TYR A 1 182 ? -2.522 3.477 -3.395 1.00 98.88 182 TYR A CA 1
ATOM 1499 C C . TYR A 1 182 ? -1.332 3.863 -2.517 1.00 98.88 182 TYR A C 1
ATOM 1501 O O . TYR A 1 182 ? -0.225 3.364 -2.708 1.00 98.88 182 TYR A O 1
ATOM 1509 N N . MET A 1 183 ? -1.582 4.710 -1.527 1.00 98.69 183 MET A N 1
ATOM 1510 C CA . MET A 1 183 ? -0.603 5.214 -0.569 1.00 98.69 183 MET A CA 1
ATOM 1511 C C . MET A 1 183 ? -0.775 4.469 0.752 1.00 98.69 183 MET A C 1
ATOM 1513 O O . MET A 1 183 ? -1.786 4.640 1.432 1.00 98.69 183 MET A O 1
ATOM 1517 N N . GLU A 1 184 ? 0.172 3.601 1.094 1.00 98.44 184 GLU A N 1
ATOM 1518 C CA . GLU A 1 184 ? 0.139 2.817 2.330 1.00 98.44 184 GLU A CA 1
ATOM 1519 C C . GLU A 1 184 ? 1.026 3.474 3.395 1.00 98.44 184 GLU A C 1
ATOM 1521 O O . GLU A 1 184 ? 2.139 3.916 3.102 1.00 98.44 184 GLU A O 1
ATOM 1526 N N . LEU A 1 185 ? 0.500 3.624 4.613 1.00 97.06 185 LEU A N 1
ATOM 1527 C CA . LEU A 1 185 ? 1.119 4.448 5.653 1.00 97.06 185 LEU A CA 1
ATOM 1528 C C . LEU A 1 185 ? 2.275 3.754 6.387 1.00 97.06 185 LEU A C 1
ATOM 1530 O O . LEU A 1 185 ? 3.333 4.357 6.542 1.00 97.06 185 LEU A O 1
ATOM 1534 N N . GLY A 1 186 ? 2.100 2.521 6.856 1.00 94.25 186 GLY A N 1
ATOM 1535 C CA . GLY A 1 186 ? 3.127 1.752 7.559 1.00 94.25 186 GLY A CA 1
ATOM 1536 C C . GLY A 1 186 ? 3.910 2.544 8.613 1.00 94.25 186 GLY A C 1
ATOM 1537 O O . GLY A 1 186 ? 3.385 3.369 9.369 1.00 94.25 186 GLY A O 1
ATOM 1538 N N . THR A 1 187 ? 5.224 2.331 8.607 1.00 93.19 187 THR A N 1
ATOM 1539 C CA . THR A 1 187 ? 6.198 3.042 9.443 1.00 93.19 187 THR A CA 1
ATOM 1540 C C . THR A 1 187 ? 6.143 4.563 9.291 1.00 93.19 187 THR A C 1
ATOM 1542 O O . THR A 1 187 ? 6.479 5.262 10.242 1.00 93.19 187 THR A O 1
ATOM 1545 N N . THR A 1 188 ? 5.686 5.112 8.162 1.00 93.62 188 THR A N 1
ATOM 1546 C CA . THR A 1 188 ? 5.567 6.568 7.973 1.00 93.62 188 THR A CA 1
ATOM 1547 C C . THR A 1 188 ? 4.639 7.189 9.008 1.00 93.62 188 THR A C 1
ATOM 1549 O O . THR A 1 188 ? 4.989 8.195 9.631 1.00 93.62 188 THR A O 1
ATOM 1552 N N . PHE A 1 189 ? 3.482 6.570 9.252 1.00 95.44 189 PHE A N 1
ATOM 1553 C CA . PHE A 1 189 ? 2.568 7.032 10.294 1.00 95.44 189 PHE A CA 1
ATOM 1554 C C . PHE A 1 189 ? 3.145 6.784 11.690 1.00 95.44 189 PHE A C 1
ATOM 1556 O O . PHE A 1 189 ? 3.149 7.697 12.515 1.00 95.44 189 PHE A O 1
ATOM 1563 N N . GLY A 1 190 ? 3.703 5.592 11.933 1.00 92.31 190 GLY A N 1
ATOM 1564 C CA . GLY A 1 190 ? 4.331 5.252 13.212 1.00 92.31 190 GLY A CA 1
ATOM 1565 C C . GLY A 1 190 ? 5.452 6.218 13.626 1.00 92.31 190 GLY A C 1
ATOM 1566 O O . GLY A 1 190 ? 5.506 6.637 14.780 1.00 92.31 190 GLY A O 1
ATOM 1567 N N . HIS A 1 191 ? 6.308 6.629 12.685 1.00 89.69 191 HIS A N 1
ATOM 1568 C CA . HIS A 1 191 ? 7.387 7.592 12.922 1.00 89.69 191 HIS A CA 1
ATOM 1569 C C . HIS A 1 191 ? 6.861 8.989 13.252 1.00 89.69 191 HIS A C 1
ATOM 1571 O O . HIS A 1 191 ? 7.399 9.664 14.126 1.00 89.69 191 HIS A O 1
ATOM 1577 N N . THR A 1 192 ? 5.839 9.443 12.530 1.00 91.81 192 THR A N 1
ATOM 1578 C CA . THR A 1 192 ? 5.483 10.864 12.519 1.00 91.81 192 THR A CA 1
ATOM 1579 C C . THR A 1 192 ? 4.395 11.213 13.521 1.00 91.81 192 THR A C 1
ATOM 1581 O O . THR A 1 192 ? 4.477 12.268 14.132 1.00 91.81 192 THR A O 1
ATOM 1584 N N . VAL A 1 193 ? 3.408 10.350 13.774 1.00 93.69 193 VAL A N 1
ATOM 1585 C CA . VAL A 1 193 ? 2.204 10.757 14.524 1.00 93.69 193 VAL A CA 1
ATOM 1586 C C . VAL A 1 193 ? 2.478 11.224 15.961 1.00 93.69 193 VAL A C 1
ATOM 1588 O O . VAL A 1 193 ? 1.762 12.085 16.467 1.00 93.69 193 VAL A O 1
ATOM 1591 N N . ILE A 1 194 ? 3.512 10.689 16.619 1.00 88.94 194 ILE A N 1
ATOM 1592 C CA . ILE A 1 194 ? 3.902 11.098 17.981 1.00 88.94 194 ILE A CA 1
ATOM 1593 C C . ILE A 1 194 ? 5.064 12.093 17.953 1.00 88.94 194 ILE A C 1
ATOM 1595 O O . ILE A 1 194 ? 5.038 13.080 18.683 1.00 88.94 194 ILE A O 1
ATOM 1599 N N . THR A 1 195 ? 6.106 11.813 17.166 1.00 88.75 195 THR A N 1
ATOM 1600 C CA . THR A 1 195 ? 7.358 12.584 17.211 1.00 88.75 195 THR A CA 1
ATOM 1601 C C . THR A 1 195 ? 7.283 13.868 16.388 1.00 88.75 195 THR A C 1
ATOM 1603 O O . THR A 1 195 ? 7.863 14.870 16.792 1.00 88.75 195 THR A O 1
ATOM 1606 N N . HIS A 1 196 ? 6.553 13.841 15.269 1.00 91.06 196 HIS A N 1
ATOM 1607 C CA . HIS A 1 196 ? 6.405 14.958 14.332 1.00 91.06 196 HIS A CA 1
ATOM 1608 C C . HIS A 1 196 ? 4.940 15.097 13.855 1.00 91.06 196 HIS A C 1
ATOM 1610 O O . HIS A 1 196 ? 4.654 14.925 12.661 1.00 91.06 196 HIS A O 1
ATOM 1616 N N . PRO A 1 197 ? 3.979 15.339 14.771 1.00 91.69 197 PRO A N 1
ATOM 1617 C CA . PRO A 1 197 ? 2.549 15.387 14.465 1.00 91.69 197 PRO A CA 1
ATOM 1618 C C . PRO A 1 197 ? 2.158 16.384 13.364 1.00 91.69 197 PRO A C 1
ATOM 1620 O O . PRO A 1 197 ? 1.263 16.075 12.574 1.00 91.69 197 PRO A O 1
ATOM 1623 N N . LYS A 1 198 ? 2.810 17.548 13.251 1.00 92.19 198 LYS A N 1
ATOM 1624 C CA . LYS A 1 198 ? 2.511 18.493 12.166 1.00 92.19 198 LYS A CA 1
ATOM 1625 C C . LYS A 1 198 ? 3.052 17.988 10.825 1.00 92.19 198 LYS A C 1
ATOM 1627 O O . LYS A 1 198 ? 2.387 18.136 9.804 1.00 92.19 198 LYS A O 1
ATOM 1632 N N . ILE A 1 199 ? 4.210 17.321 10.803 1.00 92.69 199 ILE A N 1
ATOM 1633 C CA . ILE A 1 199 ? 4.705 16.654 9.582 1.00 92.69 199 ILE A CA 1
ATOM 1634 C C . ILE A 1 199 ? 3.747 15.526 9.178 1.00 92.69 199 ILE A C 1
ATOM 1636 O O . ILE A 1 199 ? 3.412 15.402 8.002 1.00 92.69 199 ILE A O 1
ATOM 1640 N N . CYS A 1 200 ? 3.244 14.758 10.149 1.00 94.75 200 CYS A N 1
ATOM 1641 C CA . CYS A 1 200 ? 2.222 13.733 9.932 1.00 94.75 200 CYS A CA 1
ATOM 1642 C C . CYS A 1 200 ? 0.949 14.322 9.298 1.00 94.75 200 CYS A C 1
ATOM 1644 O O . CYS A 1 200 ? 0.448 13.799 8.301 1.00 94.75 200 CYS A O 1
ATOM 1646 N N . ALA A 1 201 ? 0.456 15.443 9.835 1.00 95.75 201 ALA A N 1
ATOM 1647 C CA . ALA A 1 201 ? -0.709 16.160 9.316 1.00 95.75 201 ALA A CA 1
ATOM 1648 C C . ALA A 1 201 ? -0.496 16.681 7.897 1.00 95.75 201 ALA A C 1
ATOM 1650 O O . ALA A 1 201 ? -1.372 16.515 7.050 1.00 95.75 201 ALA A O 1
ATOM 1651 N N . HIS A 1 202 ? 0.680 17.234 7.609 1.00 95.69 202 HIS A N 1
ATOM 1652 C CA . HIS A 1 202 ? 1.030 17.691 6.268 1.00 95.69 202 HIS A CA 1
ATOM 1653 C C . HIS A 1 202 ? 1.131 16.543 5.258 1.00 95.69 202 HIS A C 1
ATOM 1655 O O . HIS A 1 202 ? 0.664 16.652 4.123 1.00 95.69 202 HIS A O 1
ATOM 1661 N N . LEU A 1 203 ? 1.729 15.423 5.669 1.00 95.19 203 LEU A N 1
ATOM 1662 C CA . LEU A 1 203 ? 1.868 14.212 4.861 1.00 95.19 203 LEU A CA 1
ATOM 1663 C C . LEU A 1 203 ? 0.505 13.606 4.517 1.00 95.19 203 LEU A C 1
ATOM 1665 O O . LEU A 1 203 ? 0.224 13.320 3.356 1.00 95.19 203 LEU A O 1
ATOM 1669 N N . LEU A 1 204 ? -0.361 13.420 5.512 1.00 97.44 204 LEU A N 1
ATOM 1670 C CA . LEU A 1 204 ? -1.693 12.865 5.282 1.00 97.44 204 LEU A CA 1
ATOM 1671 C C . LEU A 1 204 ? -2.575 13.836 4.494 1.00 97.44 204 LEU A C 1
ATOM 1673 O O . LEU A 1 204 ? -3.259 13.409 3.566 1.00 97.44 204 LEU A O 1
ATOM 1677 N N . GLY A 1 205 ? -2.511 15.132 4.806 1.00 97.56 205 GLY A N 1
ATOM 1678 C CA . GLY A 1 205 ? -3.262 16.173 4.108 1.00 97.56 205 GLY A CA 1
ATOM 1679 C C . GLY A 1 205 ? -2.950 16.227 2.614 1.00 97.56 205 GLY A C 1
ATOM 1680 O O . GLY A 1 205 ? -3.869 16.170 1.795 1.00 97.56 205 GLY A O 1
ATOM 1681 N N . GLN A 1 206 ? -1.666 16.253 2.233 1.00 96.75 206 GLN A N 1
ATOM 1682 C CA . GLN A 1 206 ? -1.288 16.269 0.814 1.00 96.75 206 GLN A CA 1
ATOM 1683 C C . GLN A 1 206 ? -1.685 14.978 0.086 1.00 96.75 206 GLN A C 1
ATOM 1685 O O . GLN A 1 206 ? -2.171 15.047 -1.043 1.00 96.75 206 GLN A O 1
ATOM 1690 N N . ILE A 1 207 ? -1.536 13.816 0.735 1.00 98.19 207 ILE A N 1
ATOM 1691 C CA . ILE A 1 207 ? -1.901 12.523 0.149 1.00 98.19 207 ILE A CA 1
ATOM 1692 C C . ILE A 1 207 ? -3.409 12.455 -0.090 1.00 98.19 207 ILE A C 1
ATOM 1694 O O . ILE A 1 207 ? -3.830 12.100 -1.189 1.00 98.19 207 ILE A O 1
ATOM 1698 N N . ILE A 1 208 ? -4.228 12.815 0.903 1.00 98.38 208 ILE A N 1
ATOM 1699 C CA . ILE A 1 208 ? -5.690 12.800 0.774 1.00 98.38 208 ILE A CA 1
ATOM 1700 C C . ILE A 1 208 ? -6.135 13.786 -0.308 1.00 98.38 208 ILE A C 1
ATOM 1702 O O . ILE A 1 208 ? -6.987 13.437 -1.122 1.00 98.38 208 ILE A O 1
ATOM 1706 N N . ASN A 1 209 ? -5.533 14.975 -0.375 1.00 96.94 209 ASN A N 1
ATOM 1707 C CA . ASN A 1 209 ? -5.870 15.963 -1.397 1.00 96.94 209 ASN A CA 1
ATOM 1708 C C . ASN A 1 209 ? -5.504 15.487 -2.821 1.00 96.94 209 ASN A C 1
ATOM 1710 O O . ASN A 1 209 ? -6.273 15.682 -3.759 1.00 96.94 209 ASN A O 1
ATOM 1714 N N . ALA A 1 210 ? -4.354 14.826 -2.993 1.00 97.75 210 ALA A N 1
ATOM 1715 C CA . ALA A 1 210 ? -3.891 14.362 -4.303 1.00 97.75 210 ALA A CA 1
ATOM 1716 C C . ALA A 1 210 ? -4.561 13.053 -4.762 1.00 97.75 210 ALA A C 1
ATOM 1718 O O . ALA A 1 210 ? -5.024 12.946 -5.899 1.00 97.75 210 ALA A O 1
ATOM 1719 N N . PHE A 1 211 ? -4.604 12.039 -3.896 1.00 98.12 211 PHE A N 1
ATOM 1720 C CA . PHE A 1 211 ? -5.053 10.683 -4.235 1.00 98.12 211 PHE A CA 1
ATOM 1721 C C . PHE A 1 211 ? -6.519 10.418 -3.887 1.00 98.12 211 PHE A C 1
ATOM 1723 O O . PHE A 1 211 ? -7.126 9.503 -4.453 1.00 98.12 211 PHE A O 1
ATOM 1730 N N . GLY A 1 212 ? -7.096 11.220 -2.992 1.00 98.06 212 GLY A N 1
ATOM 1731 C CA . GLY A 1 212 ? -8.391 10.959 -2.382 1.00 98.06 212 GLY A CA 1
ATOM 1732 C C . GLY A 1 212 ? -8.306 9.908 -1.275 1.00 98.06 212 GLY A C 1
ATOM 1733 O O . GLY A 1 212 ? -7.463 9.009 -1.286 1.00 98.06 212 GLY A O 1
ATOM 1734 N N . VAL A 1 213 ? -9.238 9.987 -0.324 1.00 98.50 213 VAL A N 1
ATOM 1735 C CA . VAL A 1 213 ? -9.309 9.060 0.816 1.00 98.50 213 VAL A CA 1
ATOM 1736 C C . VAL A 1 213 ? -9.391 7.590 0.391 1.00 98.50 213 VAL A C 1
ATOM 1738 O O . VAL A 1 213 ? -8.801 6.732 1.037 1.00 98.50 213 VAL A O 1
ATOM 1741 N N . ASP A 1 214 ? -10.054 7.281 -0.731 1.00 98.50 214 ASP A N 1
ATOM 1742 C CA . ASP A 1 214 ? -10.264 5.912 -1.234 1.00 98.50 214 ASP A CA 1
ATOM 1743 C C . ASP A 1 214 ? -8.983 5.239 -1.775 1.00 98.50 214 ASP A C 1
ATOM 1745 O O . ASP A 1 214 ? -9.034 4.130 -2.320 1.00 98.50 214 ASP A O 1
ATOM 1749 N N . ARG A 1 215 ? -7.840 5.930 -1.697 1.00 98.50 215 ARG A N 1
ATOM 1750 C CA . ARG A 1 215 ? -6.517 5.458 -2.124 1.00 98.50 215 ARG A CA 1
ATOM 1751 C C . ARG A 1 215 ? -5.483 5.464 -1.010 1.00 98.50 215 ARG A C 1
ATOM 1753 O O . ARG A 1 215 ? -4.317 5.205 -1.276 1.00 98.50 215 ARG A O 1
ATOM 1760 N N . VAL A 1 216 ? -5.898 5.694 0.229 1.00 98.69 216 VAL A N 1
ATOM 1761 C CA . VAL A 1 216 ? -5.008 5.643 1.390 1.00 98.69 216 VAL A CA 1
ATOM 1762 C C . VAL A 1 216 ? -5.264 4.358 2.169 1.00 98.69 216 VAL A C 1
ATOM 1764 O O . VAL A 1 216 ? -6.412 4.018 2.460 1.00 98.69 216 VAL A O 1
ATOM 1767 N N . LEU A 1 217 ? -4.202 3.621 2.483 1.00 98.81 217 LEU A N 1
ATOM 1768 C CA . LEU A 1 217 ? -4.254 2.355 3.207 1.00 98.81 217 LEU A CA 1
ATOM 1769 C C . LEU A 1 217 ? -3.523 2.490 4.539 1.00 98.81 217 LEU A C 1
ATOM 1771 O O . LEU A 1 217 ? -2.383 2.950 4.593 1.00 98.81 217 LEU A O 1
ATOM 1775 N N . PHE A 1 218 ? -4.165 2.054 5.617 1.00 98.38 218 PHE A N 1
ATOM 1776 C CA . PHE A 1 218 ? -3.494 1.903 6.896 1.00 98.38 218 PHE A CA 1
ATOM 1777 C C . PHE A 1 218 ? -2.594 0.665 6.895 1.00 98.38 218 PHE A C 1
ATOM 1779 O O . PHE A 1 218 ? -2.982 -0.408 6.431 1.00 98.38 218 PHE A O 1
ATOM 1786 N N . GLY A 1 219 ? -1.431 0.801 7.512 1.00 96.44 219 GLY A N 1
ATOM 1787 C CA . GLY A 1 219 ? -0.582 -0.307 7.912 1.00 96.44 219 GLY A CA 1
ATOM 1788 C C . GLY A 1 219 ? 0.342 0.150 9.025 1.00 96.44 219 GLY A C 1
ATOM 1789 O O . GLY A 1 219 ? 0.398 1.336 9.349 1.00 96.44 219 GLY A O 1
ATOM 1790 N N . THR A 1 220 ? 1.001 -0.807 9.672 1.00 95.38 220 THR A N 1
ATOM 1791 C CA . THR A 1 220 ? 1.687 -0.548 10.945 1.00 95.38 220 THR A CA 1
ATOM 1792 C C . THR A 1 220 ? 3.144 -0.942 10.972 1.00 95.38 220 THR A C 1
ATOM 1794 O O . THR A 1 220 ? 3.836 -0.564 11.913 1.00 95.38 220 THR A O 1
ATOM 1797 N N . ASP A 1 221 ? 3.593 -1.750 10.008 1.00 92.75 221 ASP A N 1
ATOM 1798 C CA . ASP A 1 221 ? 4.905 -2.393 10.046 1.00 92.75 221 ASP A CA 1
ATOM 1799 C C . ASP A 1 221 ? 5.208 -3.028 11.415 1.00 92.75 221 ASP A C 1
ATOM 1801 O O . ASP A 1 221 ? 6.255 -2.810 12.022 1.00 92.75 221 ASP A O 1
ATOM 1805 N N . ALA A 1 222 ? 4.259 -3.821 11.925 1.00 90.81 222 ALA A N 1
ATOM 1806 C CA . ALA A 1 222 ? 4.274 -4.377 13.282 1.00 90.81 222 ALA A CA 1
ATOM 1807 C C . ALA A 1 222 ? 5.567 -5.127 13.666 1.00 90.81 222 ALA A C 1
ATOM 1809 O O . ALA A 1 222 ? 5.890 -5.216 14.847 1.00 90.81 222 ALA A O 1
ATOM 1810 N N . ILE A 1 223 ? 6.333 -5.633 12.694 1.00 86.06 223 ILE A N 1
ATOM 1811 C CA . ILE A 1 223 ? 7.654 -6.225 12.950 1.00 86.06 223 ILE A CA 1
ATOM 1812 C C . ILE A 1 223 ? 8.636 -5.227 13.595 1.00 86.06 223 ILE A C 1
ATOM 1814 O O . ILE A 1 223 ? 9.435 -5.621 14.437 1.00 86.06 223 ILE A O 1
ATOM 1818 N N . TRP A 1 224 ? 8.534 -3.940 13.252 1.00 84.69 224 TRP A N 1
ATOM 1819 C CA . TRP A 1 224 ? 9.364 -2.854 13.785 1.00 84.69 224 TRP A CA 1
ATOM 1820 C C . TRP A 1 224 ? 8.725 -2.148 14.986 1.00 84.69 224 TRP A C 1
ATOM 1822 O O . TRP A 1 224 ? 9.428 -1.610 15.838 1.00 84.69 224 TRP A O 1
ATOM 1832 N N . TRP A 1 225 ? 7.393 -2.163 15.069 1.00 85.62 225 TRP A N 1
ATOM 1833 C CA . TRP A 1 225 ? 6.624 -1.361 16.031 1.00 85.62 225 TRP A CA 1
ATOM 1834 C C . TRP A 1 225 ? 5.915 -2.162 17.125 1.00 85.62 225 TRP A C 1
ATOM 1836 O O . TRP A 1 225 ? 5.225 -1.586 17.972 1.00 85.62 225 TRP A O 1
ATOM 1846 N N . GLY A 1 226 ? 6.064 -3.486 17.110 1.00 87.62 226 GLY A N 1
ATOM 1847 C CA . GLY A 1 226 ? 5.373 -4.393 18.014 1.00 87.62 226 GLY A CA 1
ATOM 1848 C C . GLY A 1 226 ? 3.862 -4.405 17.781 1.00 87.62 226 GLY A C 1
ATOM 1849 O O . GLY A 1 226 ? 3.376 -4.355 16.650 1.00 87.62 226 GLY A O 1
ATOM 1850 N N . SER A 1 227 ? 3.096 -4.500 18.871 1.00 89.00 227 SER A N 1
ATOM 1851 C CA . SER A 1 227 ? 1.633 -4.561 18.796 1.00 89.00 227 SER A CA 1
ATOM 1852 C C . SER A 1 227 ? 1.055 -3.336 18.065 1.00 89.00 227 SER A C 1
ATOM 1854 O O . SER A 1 227 ? 1.337 -2.205 18.466 1.00 89.00 227 SER A O 1
ATOM 1856 N N . PRO A 1 228 ? 0.182 -3.525 17.056 1.00 92.25 228 PRO A N 1
ATOM 1857 C CA . PRO A 1 228 ? -0.365 -2.426 16.257 1.00 92.25 228 PRO A CA 1
ATOM 1858 C C . PRO A 1 228 ? -1.362 -1.538 17.022 1.00 92.25 228 PRO A C 1
ATOM 1860 O O . PRO A 1 228 ? -1.769 -0.494 16.512 1.00 92.25 228 PRO A O 1
ATOM 1863 N N . GLN A 1 229 ? -1.783 -1.944 18.228 1.00 91.81 229 GLN A N 1
ATOM 1864 C CA . GLN A 1 229 ? -2.882 -1.319 18.970 1.00 91.81 229 GLN A CA 1
ATOM 1865 C C . GLN A 1 229 ? -2.683 0.189 19.172 1.00 91.81 229 GLN A C 1
ATOM 1867 O O . GLN A 1 229 ? -3.623 0.955 18.972 1.00 91.81 229 GLN A O 1
ATOM 1872 N N . TRP A 1 230 ? -1.469 0.625 19.517 1.00 93.56 230 TRP A N 1
ATOM 1873 C CA . TRP A 1 230 ? -1.193 2.039 19.775 1.00 93.56 230 TRP A CA 1
ATOM 1874 C C . TRP A 1 230 ? -1.309 2.899 18.506 1.00 93.56 230 TRP A C 1
ATOM 1876 O O . TRP A 1 230 ? -1.819 4.015 18.584 1.00 93.56 230 TRP A O 1
ATOM 1886 N N . GLN A 1 231 ? -0.918 2.380 17.333 1.00 96.56 231 GLN A N 1
ATOM 1887 C CA . GLN A 1 231 ? -1.052 3.100 16.060 1.00 96.56 231 GLN A CA 1
ATOM 1888 C C . GLN A 1 231 ? -2.517 3.215 15.641 1.00 96.56 231 GLN A C 1
ATOM 1890 O O . GLN A 1 231 ? -2.957 4.290 15.246 1.00 96.56 231 GLN A O 1
ATOM 1895 N N . ILE A 1 232 ? -3.294 2.134 15.780 1.00 96.44 232 ILE A N 1
ATOM 1896 C CA . ILE A 1 232 ? -4.744 2.145 15.512 1.00 96.44 232 ILE A CA 1
ATOM 1897 C C . ILE A 1 232 ? -5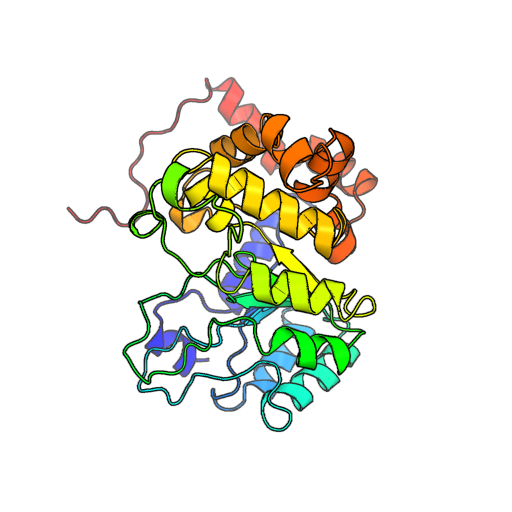.419 3.210 16.382 1.00 96.44 232 ILE A C 1
ATOM 1899 O O . ILE A 1 232 ? -6.245 3.997 15.926 1.00 96.44 232 ILE A O 1
ATOM 1903 N N . GLU A 1 233 ? -5.044 3.250 17.654 1.00 96.69 233 GLU A N 1
ATOM 1904 C CA . GLU A 1 233 ? -5.539 4.212 18.623 1.00 96.69 233 GLU A CA 1
ATOM 1905 C C . GLU A 1 233 ? -5.137 5.657 18.333 1.00 96.69 233 GLU A C 1
ATOM 1907 O O . GLU A 1 233 ? -5.966 6.559 18.495 1.00 96.69 233 GLU A O 1
ATOM 1912 N N . ALA A 1 234 ? -3.897 5.880 17.903 1.00 97.12 234 ALA A N 1
ATOM 1913 C CA . ALA A 1 234 ? -3.432 7.187 17.468 1.00 97.12 234 ALA A CA 1
ATOM 1914 C C . ALA A 1 234 ? -4.221 7.647 16.236 1.00 97.12 234 ALA A C 1
ATOM 1916 O O . ALA A 1 234 ? -4.788 8.734 16.254 1.00 97.12 234 ALA A O 1
ATOM 1917 N N . PHE A 1 235 ? -4.362 6.795 15.214 1.00 98.06 235 PHE A N 1
ATOM 1918 C CA . PHE A 1 235 ? -5.054 7.146 13.972 1.00 98.06 235 PHE A CA 1
ATOM 1919 C C . PHE A 1 235 ? -6.543 7.452 14.186 1.00 98.06 235 PHE A C 1
ATOM 1921 O O . PHE A 1 235 ? -7.075 8.401 13.617 1.00 98.06 235 PHE A O 1
ATOM 1928 N N . ARG A 1 236 ? -7.223 6.719 15.078 1.00 97.12 236 ARG A N 1
ATOM 1929 C CA . ARG A 1 236 ? -8.625 7.015 15.432 1.00 97.12 236 ARG A CA 1
ATOM 1930 C C . ARG A 1 236 ? -8.805 8.413 16.034 1.00 97.12 236 ARG A C 1
ATOM 1932 O O . ARG A 1 236 ? -9.831 9.048 15.795 1.00 97.12 236 ARG A O 1
ATOM 1939 N N . ARG A 1 237 ? -7.826 8.888 16.811 1.00 96.50 237 ARG A N 1
ATOM 1940 C CA . ARG A 1 237 ? -7.847 10.208 17.469 1.00 96.50 237 ARG A CA 1
ATOM 1941 C C . ARG A 1 237 ? -7.250 11.316 16.607 1.00 96.50 237 ARG A C 1
ATOM 1943 O O . ARG A 1 237 ? -7.522 12.482 16.860 1.00 96.50 237 ARG A O 1
ATOM 1950 N N . PHE A 1 238 ? -6.447 10.947 15.618 1.00 97.44 238 PHE A N 1
ATOM 1951 C CA . PHE A 1 238 ? -5.755 11.874 14.746 1.00 97.44 238 PHE A CA 1
ATOM 1952 C C . PHE A 1 238 ? -6.734 12.784 13.993 1.00 97.44 238 PHE A C 1
ATOM 1954 O O . PHE A 1 238 ? -7.802 12.345 13.552 1.00 97.44 238 PHE A O 1
ATOM 1961 N N . GLN A 1 239 ? -6.340 14.048 13.854 1.00 97.06 239 GLN A N 1
ATOM 1962 C CA . GLN A 1 239 ? -6.989 15.043 13.014 1.00 97.06 239 GLN A CA 1
ATOM 1963 C C . GLN A 1 239 ? -5.928 16.026 12.505 1.00 97.06 239 GLN A C 1
ATOM 1965 O O . GLN A 1 239 ? -4.989 16.348 13.236 1.00 97.06 239 GLN A O 1
ATOM 1970 N N . ILE A 1 240 ? -6.083 16.503 11.269 1.00 96.88 240 ILE A N 1
ATOM 1971 C CA . ILE A 1 240 ? -5.264 17.595 10.731 1.00 96.88 240 ILE A CA 1
ATOM 1972 C C . ILE A 1 240 ? -5.644 18.875 11.494 1.00 96.88 240 ILE A C 1
ATOM 1974 O O . ILE A 1 240 ? -6.828 19.217 11.505 1.00 96.88 240 ILE A O 1
ATOM 1978 N N . PRO A 1 241 ? -4.698 19.593 12.131 1.00 95.62 241 PRO A N 1
ATOM 1979 C CA . PRO A 1 241 ? -5.008 20.832 12.845 1.00 95.62 241 PRO A CA 1
ATOM 1980 C C . PRO A 1 241 ? -5.722 21.857 11.953 1.00 95.62 241 PRO A C 1
ATOM 1982 O O . PRO A 1 241 ? -5.342 22.017 10.794 1.00 95.62 241 PRO A O 1
ATOM 1985 N N . GLU A 1 242 ? -6.712 22.580 12.491 1.00 96.94 242 GLU A N 1
ATOM 1986 C CA . GLU A 1 242 ? -7.503 23.581 11.745 1.00 96.94 242 GLU A CA 1
ATOM 1987 C C . GLU A 1 242 ? -6.609 24.612 11.036 1.00 96.94 242 GLU A C 1
ATOM 1989 O O . GLU A 1 242 ? -6.801 24.888 9.855 1.00 96.94 242 GLU A O 1
ATOM 1994 N N . GLU A 1 243 ? -5.545 25.081 11.698 1.00 94.25 243 GLU A N 1
ATOM 1995 C CA . GLU A 1 243 ? -4.568 26.009 11.104 1.00 94.25 243 GLU A CA 1
ATOM 1996 C C . GLU A 1 243 ? -3.913 25.458 9.823 1.00 94.25 243 GLU A C 1
ATOM 1998 O O . GLU A 1 243 ? -3.608 26.204 8.893 1.00 94.25 243 GLU A O 1
ATOM 2003 N N . MET A 1 244 ? -3.704 24.141 9.749 1.00 93.62 244 MET A N 1
ATOM 2004 C CA . MET A 1 244 ? -3.115 23.481 8.586 1.00 93.62 244 MET A CA 1
ATOM 2005 C C . MET A 1 244 ? -4.161 23.206 7.508 1.00 93.62 244 MET A C 1
ATOM 2007 O O . MET A 1 244 ? -3.830 23.273 6.323 1.00 93.62 244 MET A O 1
ATOM 2011 N N . GLN A 1 245 ? -5.411 22.938 7.899 1.00 95.69 245 GLN A N 1
ATOM 2012 C CA . GLN A 1 245 ? -6.535 22.870 6.964 1.00 95.69 245 GLN A CA 1
ATOM 2013 C C . GLN A 1 245 ? -6.697 24.209 6.236 1.00 95.69 245 GLN A C 1
ATOM 2015 O O . GLN A 1 245 ? -6.740 24.236 5.009 1.00 95.69 245 GLN A O 1
ATOM 2020 N N . GLU A 1 246 ? -6.680 25.324 6.972 1.00 94.56 246 GLU A N 1
ATOM 2021 C CA . GLU A 1 246 ? -6.761 26.675 6.407 1.00 94.56 246 GLU A CA 1
ATOM 2022 C C . GLU A 1 246 ? -5.537 27.023 5.550 1.00 94.56 246 GLU A C 1
ATOM 2024 O O . GLU A 1 246 ? -5.686 27.480 4.416 1.00 94.56 246 GLU A O 1
ATOM 2029 N N . LYS A 1 247 ? -4.321 26.786 6.066 1.00 92.50 247 LYS A N 1
ATOM 2030 C CA . LYS A 1 247 ? -3.071 27.156 5.382 1.00 92.50 247 LYS A CA 1
ATOM 2031 C C . LYS A 1 247 ? -2.867 26.401 4.067 1.00 92.50 247 LYS A C 1
ATOM 2033 O O . LYS A 1 247 ? -2.419 27.000 3.092 1.00 92.50 247 LYS A O 1
ATOM 2038 N N . PHE A 1 248 ? -3.143 25.098 4.046 1.00 92.94 248 PHE A N 1
ATOM 2039 C CA . PHE A 1 248 ? -2.817 24.227 2.911 1.00 92.94 248 PHE A CA 1
ATOM 2040 C C . PHE A 1 248 ? -4.044 23.741 2.126 1.00 92.94 248 PHE A C 1
ATOM 2042 O O . PHE A 1 248 ? -3.890 23.046 1.121 1.00 92.94 248 PHE A O 1
ATOM 2049 N N . GLY A 1 249 ? -5.257 24.099 2.559 1.00 94.12 249 GLY A N 1
ATOM 2050 C CA . GLY A 1 249 ? -6.504 23.652 1.937 1.00 94.12 249 GLY A CA 1
ATOM 2051 C C . GLY A 1 249 ? -6.789 22.164 2.152 1.00 94.12 249 GLY A C 1
ATOM 2052 O O . GLY A 1 249 ? -7.398 21.530 1.291 1.00 94.12 249 GLY A O 1
ATOM 2053 N N . TYR A 1 250 ? -6.310 21.582 3.254 1.00 95.88 250 TYR A N 1
ATOM 2054 C CA . TYR A 1 250 ? -6.543 20.169 3.554 1.00 95.88 250 TYR A CA 1
ATOM 2055 C C . TYR A 1 250 ? -7.947 19.935 4.113 1.00 95.88 250 TYR A C 1
ATOM 2057 O O . TYR A 1 250 ? -8.404 20.722 4.941 1.00 95.88 250 TYR A O 1
ATOM 2065 N N . PRO A 1 251 ? -8.630 18.854 3.698 1.00 92.00 251 PRO A N 1
ATOM 2066 C CA . PRO A 1 251 ? -9.921 18.507 4.267 1.00 92.00 251 PRO A CA 1
ATOM 2067 C C . PRO A 1 251 ? -9.768 17.994 5.703 1.00 92.00 251 PRO A C 1
ATOM 2069 O O . PRO A 1 251 ? -8.756 17.386 6.061 1.00 92.00 251 PRO A O 1
ATOM 2072 N N . GLU A 1 252 ? -10.814 18.179 6.505 1.00 96.06 252 GLU A N 1
ATOM 2073 C CA . GLU A 1 252 ? -10.984 17.440 7.753 1.00 96.06 252 GLU A CA 1
ATOM 2074 C C . GLU A 1 252 ? -11.052 15.929 7.465 1.00 96.06 252 GLU A C 1
ATOM 2076 O O . GLU A 1 252 ? -11.699 15.502 6.508 1.00 96.06 252 GLU A O 1
ATOM 2081 N N . ILE A 1 253 ? -10.414 15.106 8.303 1.00 97.75 253 ILE A N 1
ATOM 2082 C CA . ILE A 1 253 ? -10.543 13.647 8.222 1.00 97.75 253 ILE A CA 1
ATOM 2083 C C . ILE A 1 253 ? -11.771 13.218 9.030 1.00 97.75 253 ILE A C 1
ATOM 2085 O O . ILE A 1 253 ? -11.738 13.218 10.265 1.00 97.75 253 ILE A O 1
ATOM 2089 N N . THR A 1 254 ? -12.841 12.832 8.338 1.00 97.94 254 THR A N 1
ATOM 2090 C CA . THR A 1 254 ? -14.095 12.394 8.966 1.00 97.94 254 THR A CA 1
ATOM 2091 C C . THR A 1 254 ? -13.992 10.979 9.551 1.00 97.94 254 THR A C 1
ATOM 2093 O O . THR A 1 254 ? -13.051 10.228 9.277 1.00 97.94 254 THR A O 1
ATOM 2096 N N . ASP A 1 255 ? -14.982 10.565 10.346 1.00 98.12 255 ASP A N 1
ATOM 2097 C CA . ASP A 1 255 ? -15.058 9.183 10.843 1.00 98.12 255 ASP A CA 1
ATOM 2098 C C . ASP A 1 255 ? -15.215 8.157 9.705 1.00 98.12 255 ASP A C 1
ATOM 2100 O O . ASP A 1 255 ? -14.634 7.067 9.772 1.00 98.12 255 ASP A O 1
ATOM 2104 N N . ASP A 1 256 ? -15.922 8.520 8.631 1.00 98.44 256 ASP A N 1
ATOM 2105 C CA . ASP A 1 256 ? -16.047 7.692 7.429 1.00 98.44 256 ASP A CA 1
ATOM 2106 C C . ASP A 1 256 ? -14.698 7.558 6.709 1.00 98.44 256 ASP A C 1
ATOM 2108 O O . ASP A 1 256 ? -14.322 6.461 6.283 1.00 98.44 256 ASP A O 1
ATOM 2112 N N . ASP A 1 257 ? -13.920 8.643 6.634 1.00 98.62 257 ASP A N 1
ATOM 2113 C CA . ASP A 1 257 ? -12.568 8.614 6.072 1.00 98.62 257 ASP A CA 1
ATOM 2114 C C . ASP A 1 257 ? -11.645 7.712 6.892 1.00 98.62 257 ASP A C 1
ATOM 2116 O O . ASP A 1 257 ? -10.914 6.883 6.341 1.00 98.62 257 ASP A O 1
ATOM 2120 N N . LYS A 1 258 ? -11.726 7.795 8.225 1.00 98.56 258 LYS A N 1
ATOM 2121 C CA . LYS A 1 258 ? -10.966 6.916 9.122 1.00 98.56 258 LYS A CA 1
ATOM 2122 C C . LYS A 1 258 ? -11.338 5.452 8.921 1.00 98.56 258 LYS A C 1
ATOM 2124 O O . LYS A 1 258 ? -10.442 4.613 8.862 1.00 98.56 258 LYS A O 1
ATOM 2129 N N . ALA A 1 259 ? -12.626 5.128 8.785 1.00 98.38 259 ALA A N 1
ATOM 2130 C CA . ALA A 1 259 ? -13.080 3.762 8.522 1.00 98.38 259 ALA A CA 1
ATOM 2131 C C . ALA A 1 259 ? -12.558 3.231 7.175 1.00 98.38 259 ALA A C 1
ATOM 2133 O O . ALA A 1 259 ? -12.116 2.079 7.083 1.00 98.38 259 ALA A O 1
ATOM 2134 N N . LYS A 1 260 ? -12.551 4.082 6.141 1.00 98.69 260 LYS A N 1
ATOM 2135 C CA . LYS A 1 260 ? -11.961 3.762 4.836 1.00 98.69 260 LYS A CA 1
ATOM 2136 C C . LYS A 1 260 ? -10.483 3.428 4.942 1.00 98.69 260 LYS A C 1
ATOM 2138 O O . LYS A 1 260 ? -10.082 2.337 4.530 1.00 98.69 260 LYS A O 1
ATOM 2143 N N . ILE A 1 261 ? -9.705 4.320 5.547 1.00 98.69 261 ILE A N 1
ATOM 2144 C CA . ILE A 1 261 ? -8.252 4.173 5.665 1.00 98.69 261 ILE A CA 1
ATOM 2145 C C . ILE A 1 261 ? -7.889 2.963 6.534 1.00 98.69 261 ILE A C 1
ATOM 2147 O O . ILE A 1 261 ? -7.045 2.163 6.134 1.00 98.69 261 ILE A O 1
ATOM 2151 N N . LEU A 1 262 ? -8.559 2.779 7.680 1.00 98.19 262 LEU A N 1
ATOM 2152 C CA . LEU A 1 262 ? -8.280 1.686 8.622 1.00 98.19 262 LEU A CA 1
ATOM 2153 C C . LEU A 1 262 ? -8.583 0.291 8.070 1.00 98.19 262 LEU A C 1
ATOM 2155 O O . LEU A 1 262 ? -8.042 -0.682 8.594 1.00 98.19 262 LEU A O 1
ATOM 2159 N N . GLY A 1 263 ? -9.442 0.154 7.055 1.00 97.00 263 GLY A N 1
ATOM 2160 C CA . GLY A 1 263 ? -9.711 -1.178 6.520 1.00 97.00 263 GLY A CA 1
ATOM 2161 C C . GLY A 1 263 ? -10.611 -1.283 5.299 1.00 97.00 263 GLY A C 1
ATOM 2162 O O . GLY A 1 263 ? -10.401 -2.207 4.515 1.00 97.00 263 GLY A O 1
ATOM 2163 N N . LEU A 1 264 ? -11.585 -0.390 5.077 1.00 98.31 264 LEU A N 1
ATOM 2164 C CA . LEU A 1 264 ? -12.525 -0.594 3.957 1.00 98.31 264 LEU A CA 1
ATOM 2165 C C . LEU A 1 264 ? -11.851 -0.436 2.586 1.00 98.31 264 LEU A C 1
ATOM 2167 O O . LEU A 1 264 ? -12.212 -1.146 1.647 1.00 98.31 264 LEU A O 1
ATOM 2171 N N . ASN A 1 265 ? -10.837 0.426 2.471 1.00 98.75 265 ASN A N 1
ATOM 2172 C CA . ASN A 1 265 ? -10.059 0.563 1.240 1.00 98.75 265 ASN A CA 1
ATOM 2173 C C . ASN A 1 265 ? -9.272 -0.714 0.926 1.00 98.75 265 ASN A C 1
ATOM 2175 O O . ASN A 1 265 ? -9.313 -1.196 -0.206 1.00 98.75 265 ASN A O 1
ATOM 2179 N N . ALA A 1 266 ? -8.608 -1.295 1.931 1.00 97.81 266 ALA A N 1
ATOM 2180 C CA . ALA A 1 266 ? -7.897 -2.562 1.784 1.00 97.81 266 ALA A CA 1
ATOM 2181 C C . ALA A 1 266 ? -8.872 -3.708 1.477 1.00 97.81 266 ALA A C 1
ATOM 2183 O O . ALA A 1 266 ? -8.629 -4.492 0.565 1.00 97.81 266 ALA A O 1
ATOM 2184 N N . ALA A 1 267 ? -10.015 -3.770 2.165 1.00 97.00 267 ALA A N 1
ATOM 2185 C CA . ALA A 1 267 ? -11.040 -4.771 1.898 1.00 97.00 267 ALA A CA 1
ATOM 2186 C C . ALA A 1 267 ? -11.537 -4.700 0.448 1.00 97.00 267 ALA A C 1
ATOM 2188 O O . ALA A 1 267 ? -11.616 -5.725 -0.219 1.00 97.00 267 ALA A O 1
ATOM 2189 N N . LYS A 1 268 ? -11.791 -3.496 -0.080 1.00 97.56 268 LYS A N 1
ATOM 2190 C CA . LYS A 1 268 ? -12.143 -3.309 -1.492 1.00 97.56 268 LYS A CA 1
ATOM 2191 C C . LYS A 1 268 ? -11.019 -3.757 -2.428 1.00 97.56 268 LYS A C 1
ATOM 2193 O O . LYS A 1 268 ? -11.298 -4.457 -3.396 1.00 97.56 268 LYS A O 1
ATOM 2198 N N . LEU A 1 269 ? -9.775 -3.368 -2.143 1.00 97.75 269 LEU A N 1
ATOM 2199 C CA . LEU A 1 269 ? -8.606 -3.716 -2.956 1.00 97.75 269 LEU A CA 1
ATOM 2200 C C . LEU A 1 269 ? -8.421 -5.239 -3.061 1.00 97.75 269 LEU A C 1
ATOM 2202 O O . LEU A 1 269 ? -8.242 -5.753 -4.158 1.00 97.75 269 LEU A O 1
ATOM 2206 N N . TYR A 1 270 ? -8.560 -5.960 -1.947 1.00 96.81 270 TYR A N 1
ATOM 2207 C CA . TYR A 1 270 ? -8.445 -7.423 -1.881 1.00 96.81 270 TYR A CA 1
ATOM 2208 C C . TYR A 1 270 ? -9.769 -8.168 -2.117 1.00 96.81 270 TYR A C 1
ATOM 2210 O O . TYR A 1 270 ? -9.842 -9.374 -1.894 1.00 96.81 270 TYR A O 1
ATOM 2218 N N . SER A 1 271 ? -10.825 -7.479 -2.568 1.00 95.00 271 SER A N 1
ATOM 2219 C CA . SER A 1 271 ? -12.149 -8.073 -2.828 1.00 95.00 271 SER A CA 1
ATOM 2220 C C . SER A 1 271 ? -12.741 -8.850 -1.636 1.00 95.00 271 SER A C 1
ATOM 2222 O O . SER A 1 271 ? -13.371 -9.896 -1.795 1.00 95.00 271 SER A O 1
ATOM 2224 N N . ILE A 1 272 ? -12.544 -8.337 -0.422 1.00 93.62 272 ILE A N 1
ATOM 2225 C CA . ILE A 1 272 ? -13.070 -8.896 0.824 1.00 93.62 272 ILE A CA 1
ATOM 2226 C C . ILE A 1 272 ? -14.504 -8.397 1.045 1.00 93.62 272 ILE A C 1
ATOM 2228 O O . ILE A 1 272 ? -14.755 -7.197 1.159 1.00 93.62 272 ILE A O 1
ATOM 2232 N N . ASP A 1 273 ? -15.447 -9.332 1.173 1.00 92.69 273 ASP A N 1
ATOM 2233 C CA . ASP A 1 273 ? -16.832 -9.049 1.564 1.00 92.69 273 ASP A CA 1
ATOM 2234 C C . ASP A 1 273 ? -16.901 -8.694 3.058 1.00 92.69 273 ASP A C 1
ATOM 2236 O O . ASP A 1 273 ? -16.866 -9.572 3.927 1.00 92.69 273 ASP A O 1
ATOM 2240 N N . VAL A 1 274 ? -16.964 -7.394 3.357 1.00 93.12 274 VAL A N 1
ATOM 2241 C CA . VAL A 1 274 ? -16.904 -6.867 4.728 1.00 93.12 274 VAL A CA 1
ATOM 2242 C C . VAL A 1 274 ? -18.062 -7.370 5.605 1.00 93.12 274 VAL A C 1
ATOM 2244 O O . VAL A 1 274 ? -17.757 -7.930 6.660 1.00 93.12 274 VAL A O 1
ATOM 2247 N N . PRO A 1 275 ? -19.356 -7.253 5.227 1.00 92.44 275 PRO A N 1
ATOM 2248 C CA . PRO A 1 275 ? -20.457 -7.791 6.033 1.00 92.44 275 PRO A CA 1
ATOM 2249 C C . PRO A 1 275 ? -20.310 -9.279 6.380 1.00 92.44 275 PRO A C 1
ATOM 2251 O O . PRO A 1 275 ? -20.403 -9.652 7.552 1.00 92.44 275 PRO A O 1
ATOM 2254 N N . SER A 1 276 ? -20.027 -10.123 5.384 1.00 90.88 276 SER A N 1
ATOM 2255 C CA . SER A 1 276 ? -19.834 -11.566 5.593 1.00 90.88 276 SER A CA 1
ATOM 2256 C C . SER A 1 276 ? -18.616 -11.855 6.469 1.00 90.88 276 SER A C 1
ATOM 2258 O O . SER A 1 276 ? -18.663 -12.707 7.359 1.00 90.88 276 SER A O 1
ATOM 2260 N N . THR A 1 277 ? -17.527 -11.109 6.273 1.00 90.56 277 THR A N 1
ATOM 2261 C CA . THR A 1 277 ? -16.307 -11.256 7.073 1.00 90.56 277 THR A CA 1
ATOM 2262 C C . THR A 1 277 ? -16.551 -10.874 8.529 1.00 90.56 277 THR A C 1
ATOM 2264 O O . THR A 1 277 ? -16.209 -11.664 9.402 1.00 90.56 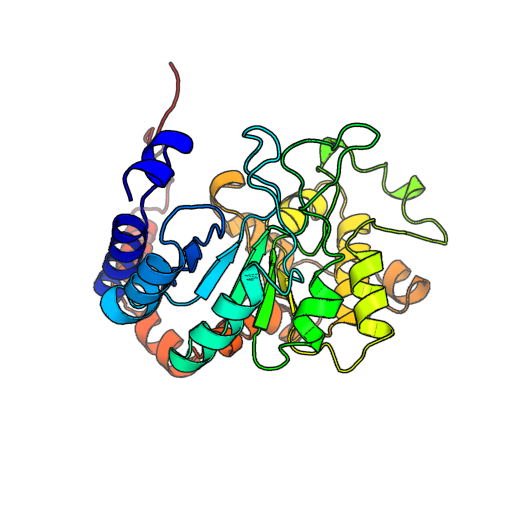277 THR A O 1
ATOM 2267 N N . ILE A 1 278 ? -17.208 -9.740 8.809 1.00 90.50 278 ILE A N 1
ATOM 2268 C CA . ILE A 1 278 ? -17.563 -9.312 10.175 1.00 90.50 278 ILE A CA 1
ATOM 2269 C C . ILE A 1 278 ? -18.380 -10.393 10.891 1.00 90.50 278 ILE A C 1
ATOM 2271 O O . ILE A 1 278 ? -18.096 -10.717 12.045 1.00 90.50 278 ILE A O 1
ATOM 2275 N N . GLN A 1 279 ? -19.356 -10.990 10.201 1.00 90.12 279 GLN A N 1
ATOM 2276 C CA .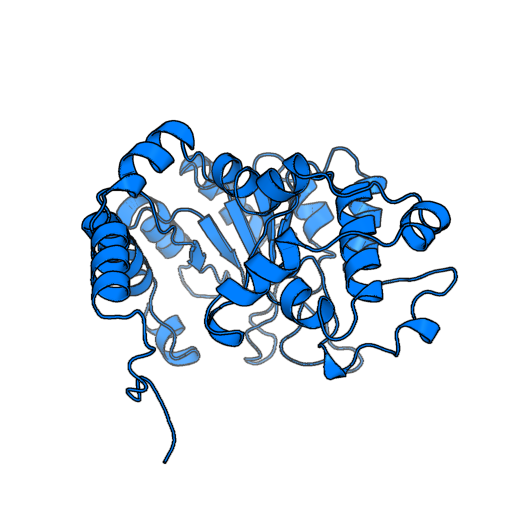 GLN A 1 279 ? -20.155 -12.072 10.768 1.00 90.12 279 GLN A CA 1
ATOM 2277 C C . GLN A 1 279 ? -19.284 -13.280 11.137 1.00 90.12 279 GLN A C 1
ATOM 2279 O O . GLN A 1 279 ? -19.378 -13.776 12.259 1.00 90.12 279 GLN A O 1
ATOM 2284 N N . LYS A 1 280 ? -18.403 -13.726 10.233 1.00 88.94 280 LYS A N 1
ATOM 2285 C CA . LYS A 1 280 ? -17.523 -14.884 10.468 1.00 88.94 280 LYS A CA 1
ATOM 2286 C C . LYS A 1 280 ? -16.528 -14.648 11.603 1.00 88.94 280 LYS A C 1
ATOM 2288 O O . LYS A 1 280 ? -16.363 -15.516 12.452 1.00 88.94 280 LYS A O 1
ATOM 2293 N N . ILE A 1 281 ? -15.898 -13.473 11.653 1.00 90.75 281 ILE A N 1
ATOM 2294 C CA . ILE A 1 281 ? -14.860 -13.187 12.653 1.00 90.75 281 ILE A CA 1
ATOM 2295 C C . ILE A 1 281 ? -15.419 -12.951 14.061 1.00 90.75 281 ILE A C 1
ATOM 2297 O O . ILE A 1 281 ? -14.656 -12.976 15.027 1.00 90.75 281 ILE A O 1
ATOM 2301 N N . SER A 1 282 ? -16.727 -12.713 14.199 1.00 90.00 282 SER A N 1
ATOM 2302 C CA . SER A 1 282 ? -17.363 -12.379 15.481 1.00 90.00 282 SER A CA 1
ATOM 2303 C C . SER A 1 282 ? -17.263 -13.480 16.547 1.00 90.00 282 SER A C 1
ATOM 2305 O O . SER A 1 282 ? -17.268 -13.159 17.732 1.00 90.00 282 SER A O 1
ATOM 2307 N N . ASP A 1 283 ? -17.108 -14.745 16.142 1.00 89.56 283 ASP A N 1
ATOM 2308 C CA . ASP A 1 283 ? -16.978 -15.897 17.051 1.00 89.56 283 ASP A CA 1
ATOM 2309 C C . ASP A 1 283 ? -15.967 -16.947 16.555 1.00 89.56 283 ASP A C 1
ATOM 2311 O O . ASP A 1 283 ? -15.987 -18.111 16.951 1.00 89.56 283 ASP A O 1
ATOM 2315 N N . ASP A 1 284 ? -15.055 -16.571 15.659 1.00 91.50 284 ASP A N 1
ATOM 2316 C CA . ASP A 1 284 ? -14.035 -17.521 15.223 1.00 91.50 284 ASP A CA 1
ATOM 2317 C C . ASP A 1 284 ? -13.022 -17.858 16.329 1.00 91.50 284 ASP A C 1
ATOM 2319 O O . ASP A 1 284 ? -12.977 -17.253 17.407 1.00 91.50 284 ASP A O 1
ATOM 2323 N N . ARG A 1 285 ? -12.139 -18.819 16.040 1.00 91.00 285 ARG A N 1
ATOM 2324 C CA . ARG A 1 285 ? -11.134 -19.280 16.999 1.00 91.00 285 ARG A CA 1
ATOM 2325 C C . ARG A 1 285 ? -10.255 -18.154 17.538 1.00 91.00 285 ARG A C 1
ATOM 2327 O O . ARG A 1 285 ? -9.887 -18.193 18.708 1.00 91.00 285 ARG A O 1
ATOM 2334 N N . MET A 1 286 ? -9.907 -17.167 16.716 1.00 90.06 286 MET A N 1
ATOM 2335 C CA . MET A 1 286 ? -9.053 -16.053 17.133 1.00 90.06 286 MET A CA 1
ATOM 2336 C C . MET A 1 286 ? -9.792 -15.145 18.117 1.00 90.06 286 MET A C 1
ATOM 2338 O O . MET A 1 286 ? -9.223 -14.728 19.128 1.00 90.06 286 MET A O 1
ATOM 2342 N N . THR A 1 287 ? -11.074 -14.885 17.867 1.00 91.12 287 THR A N 1
ATOM 2343 C CA . THR A 1 287 ? -11.934 -14.142 18.790 1.00 91.12 287 THR A CA 1
ATOM 2344 C C . THR A 1 287 ? -12.164 -14.915 20.088 1.00 91.12 287 THR A C 1
ATOM 2346 O O . THR A 1 287 ? -12.069 -14.331 21.165 1.00 91.12 287 THR A O 1
ATOM 2349 N N . GLN A 1 288 ? -12.351 -16.233 20.029 1.00 92.00 288 GLN A N 1
ATOM 2350 C CA . GLN A 1 288 ? -12.447 -17.078 21.223 1.00 92.00 288 GLN A CA 1
ATOM 2351 C C . GLN A 1 288 ? -11.157 -17.059 22.054 1.00 92.00 288 GLN A C 1
ATOM 2353 O O . GLN A 1 288 ? -11.223 -16.912 23.273 1.00 92.00 288 GLN A O 1
ATOM 2358 N N . LEU A 1 289 ? -9.985 -17.147 21.412 1.00 90.50 289 LEU A N 1
ATOM 2359 C CA . LEU A 1 289 ? -8.685 -17.031 22.086 1.00 90.50 289 LEU A CA 1
ATOM 2360 C C . LEU A 1 289 ? -8.520 -15.660 22.751 1.00 90.50 289 LEU A C 1
ATOM 2362 O O . LEU A 1 289 ? -8.099 -15.588 23.904 1.00 90.50 289 LEU A O 1
ATOM 2366 N N . LYS A 1 290 ? -8.908 -14.578 22.064 1.00 89.75 290 LYS A N 1
ATOM 2367 C CA . LYS A 1 290 ? -8.936 -13.228 22.643 1.00 89.75 290 LYS A CA 1
ATOM 2368 C C . LYS A 1 290 ? -9.864 -13.159 23.860 1.00 89.75 290 LYS A C 1
ATOM 2370 O O . LYS A 1 290 ? -9.484 -12.593 24.879 1.00 89.75 290 LYS A O 1
ATOM 2375 N N . ASN A 1 291 ? -11.068 -13.718 23.767 1.00 92.69 291 ASN A N 1
ATOM 2376 C CA . ASN A 1 291 ? -12.043 -13.694 24.857 1.00 92.69 291 ASN A CA 1
ATOM 2377 C C . ASN A 1 291 ? -11.557 -14.500 26.068 1.00 92.69 291 ASN A C 1
ATOM 2379 O O . ASN A 1 291 ? -11.684 -14.025 27.193 1.00 92.69 291 ASN A O 1
ATOM 2383 N N . ALA A 1 292 ? -10.945 -15.668 25.845 1.00 92.19 292 ALA A N 1
ATOM 2384 C CA . ALA A 1 292 ? -10.317 -16.462 26.900 1.00 92.19 292 ALA A CA 1
ATOM 2385 C C . ALA A 1 292 ? -9.170 -15.691 27.572 1.00 92.19 292 ALA A C 1
ATOM 2387 O O . ALA A 1 292 ? -9.159 -15.546 28.791 1.00 92.19 292 ALA A O 1
ATOM 2388 N N . TYR A 1 293 ? -8.278 -15.094 26.777 1.00 89.56 293 TYR A N 1
ATOM 2389 C CA . TYR A 1 293 ? -7.193 -14.246 27.272 1.00 89.56 293 TYR A CA 1
ATOM 2390 C C . TYR A 1 293 ? -7.698 -13.092 28.155 1.00 89.56 293 TYR A C 1
ATOM 2392 O O . TYR A 1 293 ? -7.153 -12.833 29.228 1.00 89.56 293 TYR A O 1
ATOM 2400 N N . LEU A 1 294 ? -8.762 -12.403 27.728 1.00 90.81 294 LEU A N 1
ATOM 2401 C CA . LEU A 1 294 ? -9.374 -11.326 28.508 1.00 90.81 294 LEU A CA 1
ATOM 2402 C C . LEU A 1 294 ? -10.043 -11.846 29.788 1.00 90.81 294 LEU A C 1
ATOM 2404 O O . LEU A 1 294 ? -9.916 -11.210 30.834 1.00 90.81 294 LEU A O 1
ATOM 2408 N N . ALA A 1 295 ? -10.709 -13.002 29.732 1.00 91.38 295 ALA A N 1
ATOM 2409 C CA . ALA A 1 295 ? -11.327 -13.638 30.897 1.00 91.38 295 ALA A CA 1
ATOM 2410 C C . ALA A 1 295 ? -10.290 -14.082 31.947 1.00 91.38 295 ALA A C 1
ATOM 2412 O O . ALA A 1 295 ? -10.566 -14.028 33.143 1.00 91.38 295 ALA A O 1
ATOM 2413 N N . GLU A 1 296 ? -9.079 -14.441 31.516 1.00 89.19 296 GLU A N 1
ATOM 2414 C CA . GLU A 1 296 ? -7.930 -14.756 32.380 1.00 89.19 296 GLU A CA 1
ATOM 2415 C C . GLU A 1 296 ? -7.225 -13.502 32.942 1.00 89.19 296 GLU A C 1
ATOM 2417 O O . GLU A 1 296 ? -6.217 -13.593 33.646 1.00 89.19 296 GLU A O 1
ATOM 2422 N N . GLY A 1 297 ? -7.765 -12.309 32.672 1.00 86.62 297 GLY A N 1
ATOM 2423 C CA . GLY A 1 297 ? -7.284 -11.035 33.203 1.00 86.62 297 GLY A CA 1
ATOM 2424 C C . GLY A 1 297 ? -6.435 -10.216 32.231 1.00 86.62 297 GLY A C 1
ATOM 2425 O O . GLY A 1 297 ? -5.959 -9.152 32.625 1.00 86.62 297 GLY A O 1
ATOM 2426 N N . GLY A 1 298 ? -6.244 -10.677 30.987 1.00 81.75 298 GLY A N 1
ATOM 2427 C CA . GLY A 1 298 ? -5.693 -9.878 29.888 1.00 81.75 298 GLY A CA 1
ATOM 2428 C C . GLY A 1 298 ? -4.294 -9.312 30.140 1.00 81.75 298 GLY A C 1
ATOM 2429 O O . GLY A 1 298 ? -3.980 -8.214 29.683 1.00 81.75 298 GLY A O 1
ATOM 2430 N N . LYS A 1 299 ? -3.464 -10.016 30.917 1.00 76.69 299 LYS A N 1
ATOM 2431 C CA . LYS A 1 299 ? -2.106 -9.564 31.241 1.00 76.69 299 LYS A CA 1
ATOM 2432 C C . LYS A 1 299 ? -1.128 -10.039 30.170 1.00 76.69 299 LYS A C 1
ATOM 2434 O O . LYS A 1 299 ? -1.260 -11.170 29.703 1.00 76.69 299 LYS A O 1
ATOM 2439 N N . PRO A 1 300 ? -0.147 -9.224 29.745 1.00 68.44 300 PRO A N 1
ATOM 2440 C CA . PRO A 1 300 ? 0.944 -9.747 28.931 1.00 68.44 300 PRO A CA 1
ATOM 2441 C C . PRO A 1 300 ? 1.596 -10.902 29.697 1.00 68.44 300 PRO A C 1
ATOM 2443 O O . PRO A 1 300 ? 1.760 -10.820 30.915 1.00 68.44 300 PRO A O 1
ATOM 2446 N N . SER A 1 301 ? 1.950 -11.985 29.005 1.00 69.88 301 SER A N 1
ATOM 2447 C CA . SER A 1 301 ? 2.580 -13.131 29.671 1.00 69.88 301 SER A CA 1
ATOM 2448 C C . SER A 1 301 ? 3.925 -12.757 30.301 1.00 69.88 301 SER A C 1
ATOM 2450 O O . SER A 1 301 ? 4.377 -13.449 31.204 1.00 69.88 301 SER A O 1
ATOM 2452 N N . ASN A 1 302 ? 4.567 -11.681 29.814 1.00 69.00 302 ASN A N 1
ATOM 2453 C CA . ASN A 1 302 ? 5.959 -11.304 30.094 1.00 69.00 302 ASN A CA 1
ATOM 2454 C C . ASN A 1 302 ? 6.957 -12.449 29.847 1.00 69.00 302 ASN A C 1
ATOM 2456 O O . ASN A 1 302 ? 8.110 -12.375 30.266 1.00 69.00 302 ASN A O 1
ATOM 2460 N N . ASN A 1 303 ? 6.520 -13.501 29.152 1.00 63.62 303 ASN A N 1
ATOM 2461 C CA . ASN A 1 303 ? 7.385 -14.576 28.721 1.00 63.62 303 ASN A CA 1
ATOM 2462 C C . ASN A 1 303 ? 8.281 -14.037 27.609 1.00 63.62 303 ASN A C 1
ATOM 2464 O O . ASN A 1 303 ? 7.828 -13.329 26.707 1.00 63.62 303 ASN A O 1
ATOM 2468 N N . ILE A 1 304 ? 9.556 -14.389 27.686 1.00 57.84 304 ILE A N 1
ATOM 2469 C CA . ILE A 1 304 ? 10.541 -14.019 26.682 1.00 57.84 304 ILE A CA 1
ATOM 2470 C C . ILE A 1 304 ? 10.344 -14.954 25.487 1.00 57.84 304 ILE A C 1
ATOM 2472 O O . ILE A 1 304 ? 10.560 -16.160 25.600 1.00 57.84 304 ILE A O 1
ATOM 2476 N N . TYR A 1 305 ? 9.918 -14.402 24.354 1.00 59.16 305 TYR A N 1
ATOM 2477 C CA . TYR A 1 305 ? 9.821 -15.115 23.082 1.00 59.16 305 TYR A CA 1
ATOM 2478 C C . TYR A 1 305 ? 10.643 -14.367 22.026 1.00 59.16 305 TYR A C 1
ATOM 2480 O O . TYR A 1 305 ? 10.581 -13.141 21.959 1.00 59.16 305 TYR A O 1
ATOM 2488 N N . GLY A 1 306 ? 11.394 -15.098 21.198 1.00 55.91 306 GLY A N 1
ATOM 2489 C CA . GLY A 1 306 ? 12.268 -14.531 20.163 1.00 55.91 306 GLY A CA 1
ATOM 2490 C C . GLY A 1 306 ? 13.735 -14.374 20.587 1.00 55.91 306 GLY A C 1
ATOM 2491 O O . GLY A 1 306 ? 14.140 -14.806 21.666 1.00 55.91 306 GLY A O 1
ATOM 2492 N N . TRP A 1 307 ? 14.541 -13.778 19.704 1.00 42.03 307 TRP A N 1
ATOM 2493 C CA . TRP A 1 307 ? 15.975 -13.550 19.905 1.00 42.03 307 TRP A CA 1
ATOM 2494 C C . TRP A 1 307 ? 16.215 -12.383 20.866 1.00 42.03 307 TRP A C 1
ATOM 2496 O O . TRP A 1 307 ? 16.447 -11.250 20.453 1.00 42.03 307 TRP A O 1
ATOM 2506 N N . VAL A 1 308 ? 16.185 -12.660 22.166 1.00 42.62 308 VAL A N 1
ATOM 2507 C CA . VAL A 1 308 ? 16.901 -11.821 23.128 1.00 42.62 308 VAL A CA 1
ATOM 2508 C C . VAL A 1 308 ? 18.344 -12.305 23.110 1.00 42.62 308 VAL A C 1
ATOM 2510 O O . VAL A 1 308 ? 18.624 -13.403 23.588 1.00 42.62 308 VAL A O 1
ATOM 2513 N N . MET A 1 309 ? 19.255 -11.528 22.514 1.00 44.97 309 MET A N 1
ATOM 2514 C CA . MET A 1 309 ? 20.680 -11.757 22.753 1.00 44.97 309 MET A CA 1
ATOM 2515 C C . MET A 1 309 ? 20.937 -11.529 24.242 1.00 44.97 309 MET A C 1
ATOM 2517 O O . MET A 1 309 ? 20.793 -10.408 24.731 1.00 44.97 309 MET A O 1
ATOM 2521 N N . SER A 1 310 ? 21.244 -12.614 24.950 1.00 49.00 310 SER A N 1
ATOM 2522 C CA . SER A 1 310 ? 21.873 -12.586 26.270 1.00 49.00 310 SER A CA 1
ATOM 2523 C C . SER A 1 310 ? 23.311 -12.104 26.172 1.00 49.00 310 SER A C 1
ATOM 2525 O O . SER A 1 310 ? 23.988 -12.589 25.234 1.00 49.00 310 SER A O 1
#

Sequence (310 aa):
MVLLQRFLDVINVDEMVESRNTVNNMAGSNRMVCHGPIAPYIPNFMEEAERQATELNVDAWKFYTGVFNIDEEYSWWMDDEELIYPFYEKIKSWGKNIVCAHKGLPFRPPRPGETDFTHPRDIKKASKDHPEINFVVYHSGFRDQNMNLPPEDTYLDENAYLPYTTDLCKDRIENPHMSNVYMELGTTFGHTVITHPKICAHLLGQIINAFGVDRVLFGTDAIWWGSPQWQIEAFRRFQIPEEMQEKFGYPEITDDDKAKILGLNAAKLYSIDVPSTIQKISDDRMTQLKNAYLAEGGKPSNNIYGWVMS

Nearest PDB structures (foldseek):
  4ml9-assembly1_B  TM=4.227E-01  e=1.093E+00  Sebaldella termitidis ATCC 33386
  3fa4-assembly2_H  TM=4.251E-01  e=1.155E+00  Aspergillus niger
  6y79-assembly1_E  TM=3.626E-01  e=2.004E+00  Yarrowia lipolytica
  4yra-assembly3_C  TM=3.730E-01  e=6.377E+00  Mus musculus
  2yrx-assembly1_A  TM=2.959E-01  e=3.883E+00  Geobacillus kaustophilus

Radius of gyration: 20.18 Å; Cα contacts (8 Å, |Δi|>4): 440; chains: 1; bounding box: 47×52×54 Å

Foldseek 3Di:
DVVVCVQPVDDAQVRQLVVQCVVCVLLVHRPDAAAAEAFQPPPPSVVVLCCCLPVSNHLEHEYEQAQPPPVCPRHDALQPCVRCVVVCVVVVVSVHQEYEYQQEDRVDDADVVGDRSSQCPRLLNNLVVRVSHAYEHAQQNQHDALVPDDDQVVQPDLCNDGHSNNVVLVSLQVPVSSQRYAGENEVVLVSCVPSPVQNNLVSVQSCCVRHNLLRAAYDHVCVVVPDCVVSLVSLQVDWRDPVCCVSPVGDTCDPVSSVNRHPVSVCVVSVNDVVVNCVSNCDGSVVVVVVVCVVVPVDDPPDDDDDDPD

Secondary structure (DSSP, 8-state):
-HHHHHHH-PPPHHHHHHHHHHHHHHHTS-----EEEE-TTSTTHHHHHHHHHHTS--SEEEE-SS---STTTT---TT-TTTTHHHHHHHHHTT--EEEEE-SS-SSPPPTT---TTSGGGHHHHHHH-TTSEEEEEGGGB-S-GGGSPPHHHHSSSS---TBHHHHHHHHHH-TT--SEEEE-HHHHHHHHHH-HHHHHHHHHHHHHHH-GGGEE----HHHHS-THHHHHHHHH----HHHHHHHTPPP--HHHHHIIIIIHHHHHTT--HHHHHHHHTSSHHHHHHHHHHHTT--------S----

Mean predicted aligned error: 6.25 Å

pLDDT: mean 88.66, std 14.1, range [31.45, 98.88]